Protein AF-A0A0U5GHV7-F1 (afdb_monomer)

Foldseek 3Di:
DDDDDDDDPDPPPPPPPPPPPPVVVVVVCCVVPNDPVVDDPVVVVVVVVVVVVDDPPDDDPPPPPDDDDDPPVRVVVVVVVVVVVVVVVVVVVVVVVLVVQQVVLLACCLPPVVVSVVSHDPVSVVVDPRNPDYDDDDDDDDDPPVVVVVVVVVVVVVVVVVVVVVVVVVVVVVVVVVVVVVVVVVVVVVVVVCVVVPWDWAADPVDRVDIDTDDDDPPDDDDPPPHGHD

Organism: Aspergillus calidoustus (NCBI:txid454130)

Secondary structure (DSSP, 8-state):
--------SS-----------HHHHHHHHHHHH--TTT--HHHHHHHHHHHHTS-TT--------------HHHHHHHHHHHHHHHHHHHHHHHHHHHHHHHHHHHHHTTT-HHHHHHHS-HHHHHHS-TT--------PPPPPHHHHHHHHHHHHHHHHHHHHHHHHHHHHHHHHHHHHHHHHHHHHHHHHHHHHTT--EEE-SS-SSSEEE--S-TTS-SSSTTSS--

Structure (mmCIF, N/CA/C/O backbone):
data_AF-A0A0U5GHV7-F1
#
_entry.id   AF-A0A0U5GHV7-F1
#
loop_
_atom_site.group_PDB
_atom_site.id
_atom_site.type_symbol
_atom_site.label_atom_id
_atom_site.label_alt_id
_atom_site.label_comp_id
_atom_site.label_asym_id
_atom_site.label_entity_id
_atom_site.label_seq_id
_atom_site.pdbx_PDB_ins_code
_atom_site.Cartn_x
_atom_site.Cartn_y
_atom_site.Cartn_z
_atom_site.occupancy
_atom_site.B_iso_or_equiv
_atom_site.auth_seq_id
_atom_site.auth_comp_id
_atom_site.auth_asym_id
_atom_site.auth_atom_id
_atom_site.pdbx_PDB_model_num
ATOM 1 N N . MET A 1 1 ? 69.649 17.378 15.652 1.00 39.38 1 MET A N 1
ATOM 2 C CA . MET A 1 1 ? 68.995 17.127 16.951 1.00 39.38 1 MET A CA 1
ATOM 3 C C . MET A 1 1 ? 67.603 16.627 16.631 1.00 39.38 1 MET A C 1
ATOM 5 O O . MET A 1 1 ? 66.914 17.295 15.876 1.00 39.38 1 MET A O 1
ATOM 9 N N . ALA A 1 2 ? 67.287 15.397 17.030 1.00 43.41 2 ALA A N 1
ATOM 10 C CA . ALA A 1 2 ? 66.006 14.764 16.745 1.00 43.41 2 ALA A CA 1
ATOM 11 C C . ALA A 1 2 ? 65.004 15.175 17.830 1.00 43.41 2 ALA A C 1
ATOM 13 O O . ALA A 1 2 ? 65.238 14.879 19.000 1.00 43.41 2 ALA A O 1
ATOM 14 N N . ASP A 1 3 ? 63.926 15.854 17.444 1.00 48.47 3 ASP A N 1
ATOM 15 C CA . ASP A 1 3 ? 62.816 16.154 18.345 1.00 48.47 3 ASP A CA 1
ATOM 16 C C . ASP A 1 3 ? 61.985 14.884 18.547 1.00 48.47 3 ASP A C 1
ATOM 18 O O . ASP A 1 3 ? 61.399 14.329 17.614 1.00 48.47 3 ASP A O 1
ATOM 22 N N . SER A 1 4 ? 61.976 14.384 19.779 1.00 56.28 4 SER A N 1
ATOM 23 C CA . SER A 1 4 ? 61.190 13.228 20.188 1.00 56.28 4 SER A CA 1
ATOM 24 C C . SER A 1 4 ? 59.707 13.599 20.283 1.00 56.28 4 SER A C 1
ATOM 26 O O . SER A 1 4 ? 59.259 14.267 21.214 1.00 56.28 4 SER A O 1
ATOM 28 N N . PHE A 1 5 ? 58.914 13.126 19.321 1.00 59.09 5 PHE A N 1
ATOM 29 C CA . PHE A 1 5 ? 57.453 13.156 19.394 1.00 59.09 5 PHE A CA 1
ATOM 30 C C . PHE A 1 5 ? 56.966 12.108 20.409 1.00 59.09 5 PHE A C 1
ATOM 32 O O . PHE A 1 5 ? 56.821 10.929 20.092 1.00 59.09 5 PHE A O 1
ATOM 39 N N . ASN A 1 6 ? 56.714 12.533 21.647 1.00 61.31 6 ASN A N 1
ATOM 40 C CA . ASN A 1 6 ? 56.052 11.706 22.656 1.00 61.31 6 ASN A CA 1
ATOM 41 C C . ASN A 1 6 ? 54.528 11.832 22.502 1.00 61.31 6 ASN A C 1
ATOM 43 O O . ASN A 1 6 ? 53.921 12.781 22.995 1.00 61.31 6 ASN A O 1
ATOM 47 N N . LEU A 1 7 ? 53.903 10.871 21.821 1.00 62.75 7 LEU A N 1
ATOM 48 C CA . LEU A 1 7 ? 52.450 10.675 21.851 1.00 62.75 7 LEU A CA 1
ATOM 49 C C . LEU A 1 7 ? 52.090 9.843 23.098 1.00 62.75 7 LEU A C 1
ATOM 51 O O . LEU A 1 7 ? 52.564 8.711 23.215 1.00 62.75 7 LEU A O 1
ATOM 55 N N . PRO A 1 8 ? 51.280 10.350 24.048 1.00 72.56 8 PRO A N 1
ATOM 56 C CA . PRO A 1 8 ? 50.865 9.558 25.200 1.00 72.56 8 PRO A CA 1
ATOM 57 C C . PRO A 1 8 ? 49.954 8.397 24.765 1.00 72.56 8 PRO A C 1
ATOM 59 O O . PRO A 1 8 ? 48.943 8.601 24.102 1.00 72.56 8 PRO A O 1
ATOM 62 N N . LEU A 1 9 ? 50.282 7.173 25.199 1.00 71.06 9 LEU A N 1
ATOM 63 C CA . LEU A 1 9 ? 49.492 5.945 24.979 1.00 71.06 9 LEU A CA 1
ATOM 64 C C . LEU A 1 9 ? 48.175 5.899 25.780 1.00 71.06 9 LEU A C 1
ATOM 66 O O . LEU A 1 9 ? 47.454 4.904 25.730 1.00 71.06 9 LEU A O 1
ATOM 70 N N . ARG A 1 10 ? 47.849 6.955 26.536 1.00 70.19 10 ARG A N 1
ATOM 71 C CA . ARG A 1 10 ? 46.534 7.124 27.160 1.00 70.19 10 ARG A CA 1
ATOM 72 C C . ARG A 1 10 ? 45.727 8.137 26.354 1.00 70.19 10 ARG A C 1
ATOM 74 O O . ARG A 1 10 ? 46.231 9.242 26.140 1.00 70.19 10 ARG A O 1
ATOM 81 N N . PRO A 1 11 ? 44.490 7.807 25.942 1.00 71.44 11 PRO A N 1
ATOM 82 C CA . PRO A 1 11 ? 43.616 8.789 25.325 1.00 71.44 11 PRO A CA 1
ATOM 83 C C . PRO A 1 11 ? 43.437 9.958 26.293 1.00 71.44 11 PRO A C 1
ATOM 85 O O . PRO A 1 11 ? 43.169 9.763 27.481 1.00 71.44 11 PRO A O 1
ATOM 88 N N . VAL A 1 12 ? 43.618 11.177 25.788 1.00 67.25 12 VAL A N 1
ATOM 89 C CA . VAL A 1 12 ? 43.293 12.385 26.543 1.00 67.25 12 VAL A CA 1
ATOM 90 C C . VAL A 1 12 ? 41.802 12.318 26.840 1.00 67.25 12 VAL A C 1
ATOM 92 O O . VAL A 1 12 ? 40.985 12.324 25.918 1.00 67.25 12 VAL A O 1
ATOM 95 N N . ILE A 1 13 ? 41.455 12.227 28.123 1.00 65.75 13 ILE A N 1
ATOM 96 C CA . ILE A 1 13 ? 40.076 12.353 28.583 1.00 65.75 13 ILE A CA 1
ATOM 97 C C . ILE A 1 13 ? 39.703 13.814 28.348 1.00 65.75 13 ILE A C 1
ATOM 99 O O . ILE A 1 13 ? 39.938 14.686 29.180 1.00 65.75 13 ILE A O 1
ATOM 103 N N . GLN A 1 14 ? 39.206 14.106 27.150 1.00 66.12 14 GLN A N 1
ATOM 104 C CA . GLN A 1 14 ? 38.522 15.358 26.896 1.00 66.12 14 GLN A CA 1
ATOM 105 C C . GLN A 1 14 ? 37.221 15.272 27.683 1.00 66.12 14 GLN A C 1
ATOM 107 O O . GLN A 1 14 ? 36.283 14.602 27.248 1.00 66.12 14 GLN A O 1
ATOM 112 N N . ASN A 1 15 ? 37.179 15.918 28.849 1.00 61.16 15 ASN A N 1
ATOM 113 C CA . ASN A 1 15 ? 35.917 16.254 29.489 1.00 61.16 15 ASN A CA 1
ATOM 114 C C . ASN A 1 15 ? 35.150 17.089 28.469 1.00 61.16 15 ASN A C 1
ATOM 116 O O . ASN A 1 15 ? 35.450 18.261 28.239 1.00 61.16 15 ASN A O 1
ATOM 120 N N . ARG A 1 16 ? 34.232 16.441 27.753 1.00 60.19 16 ARG A N 1
ATOM 121 C CA . ARG A 1 16 ? 33.289 17.141 26.903 1.00 60.19 16 ARG A CA 1
ATOM 122 C C . ARG A 1 16 ? 32.362 17.857 27.871 1.00 60.19 16 ARG A C 1
ATOM 124 O O . ARG A 1 16 ? 31.398 17.254 28.321 1.00 60.19 16 ARG A O 1
ATOM 131 N N . ASP A 1 17 ? 32.647 19.126 28.156 1.00 60.56 17 ASP A N 1
ATOM 132 C CA . ASP A 1 17 ? 31.647 20.090 28.623 1.00 60.56 17 ASP A CA 1
ATOM 133 C C . ASP A 1 17 ? 30.623 20.276 27.491 1.00 60.56 17 ASP A C 1
ATOM 135 O O . ASP A 1 17 ? 30.552 21.294 26.804 1.00 60.56 17 ASP A O 1
ATOM 139 N N . ARG A 1 18 ? 29.864 19.220 27.201 1.00 62.97 18 ARG A N 1
ATOM 140 C CA . ARG A 1 18 ? 28.568 19.364 26.570 1.00 62.97 18 ARG A CA 1
ATOM 141 C C . ARG A 1 18 ? 27.627 19.564 27.743 1.00 62.97 18 ARG A C 1
ATOM 143 O O . ARG A 1 18 ? 27.438 18.601 28.478 1.00 62.97 18 ARG A O 1
ATOM 150 N N . PRO A 1 19 ? 27.065 20.766 27.953 1.00 66.38 19 PRO A N 1
ATOM 151 C CA . PRO A 1 19 ? 25.913 20.861 28.826 1.00 66.38 19 PRO A CA 1
ATOM 152 C C . PRO A 1 19 ? 24.877 19.927 28.209 1.00 66.38 19 PRO A C 1
ATOM 154 O O . PRO A 1 19 ? 24.459 20.143 27.065 1.00 66.38 19 PRO A O 1
ATOM 157 N N . ASP A 1 20 ? 24.573 18.827 28.894 1.00 66.19 20 ASP A N 1
ATOM 158 C CA . ASP A 1 20 ? 23.512 17.931 28.468 1.00 66.19 20 ASP A CA 1
ATOM 159 C C . ASP A 1 20 ? 22.274 18.805 28.259 1.00 66.19 20 ASP A C 1
ATOM 161 O O . ASP A 1 20 ? 21.856 19.578 29.126 1.00 66.19 20 ASP A O 1
ATOM 165 N N . SER A 1 21 ? 21.812 18.855 27.008 1.00 83.31 21 SER A N 1
ATOM 166 C CA . SER A 1 21 ? 20.727 19.753 26.654 1.00 83.31 21 SER A CA 1
ATOM 167 C C . SER A 1 21 ? 19.497 19.228 27.367 1.00 83.31 21 SER A C 1
ATOM 169 O O . SER A 1 21 ? 19.083 18.105 27.088 1.00 83.31 21 SER A O 1
ATOM 171 N N . LEU A 1 22 ? 18.900 20.049 28.234 1.00 84.06 22 LEU A N 1
ATOM 172 C CA . LEU A 1 22 ? 17.655 19.740 28.942 1.00 84.06 22 LEU A CA 1
ATOM 173 C C . LEU A 1 22 ? 16.613 19.099 28.006 1.00 84.06 22 LEU A C 1
ATOM 175 O O . LEU A 1 22 ? 15.917 18.172 28.389 1.00 84.06 22 LEU A O 1
ATOM 179 N N . SER A 1 23 ? 16.547 19.541 26.748 1.00 85.69 23 SER A N 1
ATOM 180 C CA . SER A 1 23 ? 15.671 18.986 25.712 1.00 85.69 23 SER A CA 1
ATOM 181 C C . SER A 1 23 ? 15.914 17.498 25.428 1.00 85.69 23 SER A C 1
ATOM 183 O O . SER A 1 23 ? 14.963 16.753 25.209 1.00 85.69 23 SER A O 1
ATOM 185 N N . ARG A 1 24 ? 17.178 17.057 25.421 1.00 85.62 24 ARG A N 1
ATOM 186 C CA . ARG A 1 24 ? 17.561 15.652 25.237 1.00 85.62 24 ARG A CA 1
ATOM 187 C C . ARG A 1 24 ? 17.173 14.826 26.458 1.00 85.62 24 ARG A C 1
ATOM 189 O O . ARG A 1 24 ? 16.626 13.743 26.288 1.00 85.62 24 ARG A O 1
ATOM 196 N N . ASP A 1 25 ? 17.408 15.355 27.653 1.00 86.69 25 ASP A N 1
ATOM 197 C CA . ASP A 1 25 ? 17.115 14.646 28.899 1.00 86.69 25 ASP A CA 1
ATOM 198 C C . ASP A 1 25 ? 15.601 14.543 29.123 1.00 86.69 25 ASP A C 1
ATOM 200 O O . ASP A 1 25 ? 15.098 13.476 29.455 1.00 86.69 25 ASP A O 1
ATOM 204 N N . ILE A 1 26 ? 14.843 15.602 28.820 1.00 86.44 26 ILE A N 1
ATOM 205 C CA . ILE A 1 26 ? 13.373 15.587 28.798 1.00 86.44 26 ILE A CA 1
ATOM 206 C C . ILE A 1 26 ? 12.858 14.553 27.792 1.00 86.44 26 ILE A C 1
ATOM 208 O O . ILE A 1 26 ? 11.942 13.798 28.112 1.00 86.44 26 ILE A O 1
ATOM 212 N N . ALA A 1 27 ? 13.436 14.486 26.588 1.00 86.00 27 ALA A N 1
ATOM 213 C CA . ALA A 1 27 ? 13.049 13.488 25.591 1.00 86.00 27 ALA A CA 1
ATOM 214 C C . ALA A 1 27 ? 13.366 12.057 26.054 1.00 86.00 27 ALA A C 1
ATOM 216 O O . ALA A 1 27 ? 12.553 11.158 25.855 1.00 86.00 27 ALA A O 1
ATOM 217 N N . GLN A 1 28 ? 14.513 11.850 26.704 1.00 87.06 28 GLN A N 1
ATOM 218 C CA . GLN A 1 28 ? 14.907 10.554 27.247 1.00 87.06 28 GLN A CA 1
ATOM 219 C C . GLN A 1 28 ? 13.998 10.119 28.401 1.00 87.06 28 GLN A C 1
ATOM 221 O O . GLN A 1 28 ? 13.547 8.976 28.417 1.00 87.06 28 GLN A O 1
ATOM 226 N N . ILE A 1 29 ? 13.688 11.027 29.330 1.00 87.94 29 ILE A N 1
ATOM 227 C CA . ILE A 1 29 ? 12.768 10.758 30.440 1.00 87.94 29 ILE A CA 1
ATOM 228 C C . ILE A 1 29 ? 11.378 10.429 29.894 1.00 87.94 29 ILE A C 1
ATOM 230 O O . ILE A 1 29 ? 10.805 9.423 30.297 1.00 87.94 29 ILE A O 1
ATOM 234 N N . ASN A 1 30 ? 10.876 11.198 28.922 1.00 86.69 30 ASN A N 1
ATOM 235 C CA . ASN A 1 30 ? 9.586 10.914 28.293 1.00 86.69 30 ASN A CA 1
ATOM 236 C C . ASN A 1 30 ? 9.556 9.546 27.593 1.00 86.69 30 ASN A C 1
ATOM 238 O O . ASN A 1 30 ? 8.544 8.855 27.644 1.00 86.69 30 ASN A O 1
ATOM 242 N N . ALA A 1 31 ? 10.654 9.141 26.951 1.00 84.31 31 ALA A N 1
ATOM 243 C CA . ALA A 1 31 ? 10.741 7.847 26.276 1.00 84.31 31 ALA A CA 1
ATOM 244 C C . ALA A 1 31 ? 10.809 6.665 27.258 1.00 84.31 31 ALA A C 1
ATOM 246 O O . ALA A 1 31 ? 10.239 5.614 26.988 1.00 84.31 31 ALA A O 1
ATOM 247 N N . GLN A 1 32 ? 11.508 6.826 28.384 1.00 83.94 32 GLN A N 1
ATOM 248 C CA . GLN A 1 32 ? 11.685 5.766 29.382 1.00 83.94 32 GLN A CA 1
ATOM 249 C C . GLN A 1 32 ? 10.505 5.656 30.360 1.00 83.94 32 GLN A C 1
ATOM 251 O O . GLN A 1 32 ? 10.165 4.559 30.794 1.00 83.94 32 GLN A O 1
ATOM 256 N N . TRP A 1 33 ? 9.894 6.784 30.726 1.00 79.88 33 TRP A N 1
ATOM 257 C CA . TRP A 1 33 ? 8.935 6.869 31.831 1.00 79.88 33 TRP A CA 1
ATOM 258 C C . TRP A 1 33 ? 7.559 7.396 31.421 1.00 79.88 33 TRP A C 1
ATOM 260 O O . TRP A 1 33 ? 6.664 7.451 32.260 1.00 79.88 33 TRP A O 1
ATOM 270 N N . GLY A 1 34 ? 7.364 7.781 30.158 1.00 83.00 34 GLY A N 1
ATOM 271 C CA . GLY A 1 34 ? 6.112 8.378 29.704 1.00 83.00 34 GLY A CA 1
ATOM 272 C C . GLY A 1 34 ? 5.933 9.814 30.207 1.00 83.00 34 GLY A C 1
ATOM 273 O O . GLY A 1 34 ? 6.864 10.615 30.201 1.00 83.00 34 GLY A O 1
ATOM 274 N N . SER A 1 35 ? 4.717 10.187 30.609 1.00 83.94 35 SER A N 1
ATOM 275 C CA . SER A 1 35 ? 4.401 11.573 30.978 1.00 83.94 35 SER A CA 1
ATOM 276 C C . SER A 1 35 ? 4.963 11.969 32.349 1.00 83.94 35 SER A C 1
ATOM 278 O O . SER A 1 35 ? 4.737 11.289 33.347 1.00 83.94 35 SER A O 1
ATOM 280 N N . PHE A 1 36 ? 5.570 13.160 32.449 1.00 82.75 36 PHE A N 1
ATOM 281 C CA . PHE A 1 36 ? 6.062 13.731 33.717 1.00 82.75 36 PHE A CA 1
ATOM 282 C C . PHE A 1 36 ? 5.011 13.840 34.829 1.00 82.75 36 PHE A C 1
ATOM 284 O O . PHE A 1 36 ? 5.367 13.978 35.995 1.00 82.75 36 PHE A O 1
ATOM 291 N N . ARG A 1 37 ? 3.719 13.806 34.491 1.00 84.19 37 ARG A N 1
ATOM 292 C CA . ARG A 1 37 ? 2.632 13.897 35.475 1.00 84.19 37 ARG A CA 1
ATOM 293 C C . ARG A 1 37 ? 2.530 12.668 36.373 1.00 84.19 3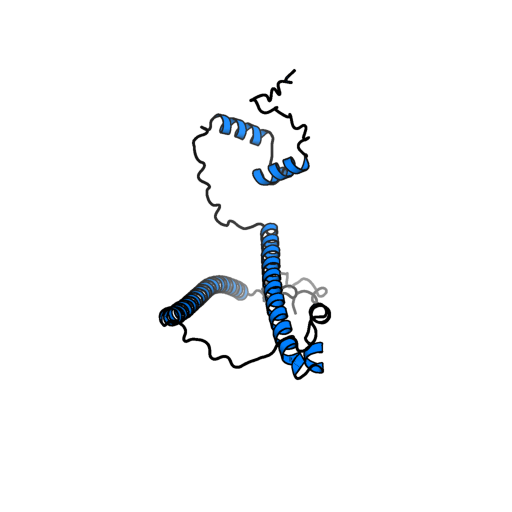7 ARG A C 1
ATOM 295 O O . ARG A 1 37 ? 2.023 12.783 37.482 1.00 84.19 37 ARG A O 1
ATOM 302 N N . GLU A 1 38 ? 2.996 11.524 35.893 1.00 80.31 38 GLU A N 1
ATOM 303 C CA . GLU A 1 38 ? 2.929 10.246 36.608 1.00 80.31 38 GLU A CA 1
ATOM 304 C C . GLU A 1 38 ? 4.203 9.983 37.429 1.00 80.31 38 GLU A C 1
ATOM 306 O O . GLU A 1 38 ? 4.228 9.103 38.287 1.00 80.31 38 GLU A O 1
ATOM 311 N N . LEU A 1 39 ? 5.251 10.788 37.219 1.00 83.06 39 LEU A N 1
ATOM 312 C CA . LEU A 1 39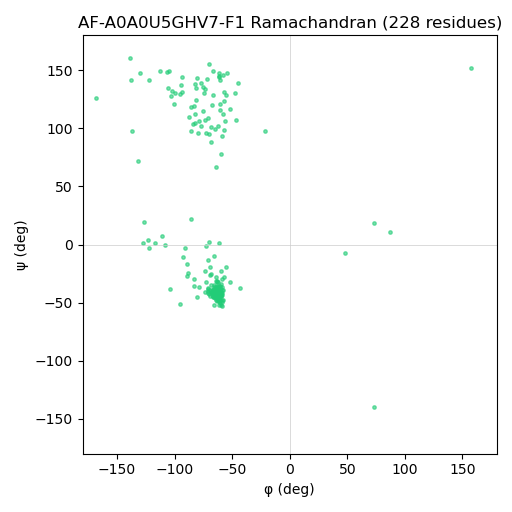 ? 6.520 10.700 37.933 1.00 83.06 39 LEU A CA 1
ATOM 313 C C . LEU A 1 39 ? 6.443 11.411 39.289 1.00 83.06 39 LEU A C 1
ATOM 315 O O . LEU A 1 39 ? 6.389 12.638 39.364 1.00 83.06 39 LEU A O 1
ATOM 319 N N . SER A 1 40 ? 6.506 10.637 40.375 1.00 87.06 40 SER A N 1
ATOM 320 C CA . SER A 1 40 ? 6.624 11.161 41.741 1.00 87.06 40 SER A CA 1
ATOM 321 C C . SER A 1 40 ? 7.982 10.822 42.363 1.00 87.06 40 SER A C 1
ATOM 323 O O . SER A 1 40 ? 8.573 9.776 42.083 1.00 87.06 40 SER A O 1
ATOM 325 N N . GLU A 1 41 ? 8.477 11.681 43.257 1.00 87.00 41 GLU A N 1
ATOM 326 C CA . GLU A 1 41 ? 9.739 11.433 43.970 1.00 87.00 41 GLU A CA 1
ATOM 327 C C . GLU A 1 41 ? 9.690 10.131 44.786 1.00 87.00 41 GLU A C 1
ATOM 329 O O . GLU A 1 41 ? 10.670 9.388 44.828 1.00 87.00 41 GLU A O 1
ATOM 334 N N . ALA A 1 42 ? 8.535 9.816 45.378 1.00 85.75 42 ALA A N 1
ATOM 335 C CA . ALA A 1 42 ? 8.330 8.579 46.125 1.00 85.75 42 ALA A CA 1
ATOM 336 C C . ALA A 1 42 ? 8.501 7.338 45.231 1.00 85.75 42 ALA A C 1
ATOM 338 O O . ALA A 1 42 ? 9.292 6.459 45.565 1.00 85.75 42 ALA A O 1
ATOM 339 N N . SER A 1 43 ? 7.857 7.316 44.055 1.00 84.44 43 SER A N 1
ATOM 340 C CA . SER A 1 43 ? 7.982 6.203 43.098 1.00 84.44 43 SER A CA 1
ATOM 341 C C . SER A 1 43 ? 9.403 6.014 42.558 1.00 84.44 43 SER A C 1
ATOM 343 O O . SER A 1 43 ? 9.819 4.894 42.269 1.00 84.44 43 SER A O 1
ATOM 345 N N . LEU A 1 44 ? 10.171 7.101 42.428 1.00 85.12 44 LEU A N 1
ATOM 346 C CA . LEU A 1 44 ? 11.558 7.033 41.965 1.00 85.12 44 LEU A CA 1
ATOM 347 C C . LEU A 1 44 ? 12.484 6.469 43.043 1.00 85.12 44 LEU A C 1
ATOM 349 O O . LEU A 1 44 ? 13.355 5.662 42.736 1.00 85.12 44 LEU A O 1
ATOM 353 N N . ARG A 1 45 ? 12.288 6.862 44.306 1.00 87.81 45 ARG A N 1
ATOM 354 C CA . ARG A 1 45 ? 13.072 6.333 45.431 1.00 87.81 45 ARG A CA 1
ATOM 355 C C . ARG A 1 45 ? 12.854 4.835 45.616 1.00 87.81 45 ARG A C 1
ATOM 357 O O . ARG A 1 45 ? 13.830 4.110 45.770 1.00 87.81 45 ARG A O 1
ATOM 364 N N . GLU A 1 46 ? 11.606 4.384 45.521 1.00 86.00 46 GLU A N 1
ATOM 365 C CA . GLU A 1 46 ? 11.258 2.963 45.601 1.00 86.00 46 GLU A CA 1
ATOM 366 C C . GLU A 1 46 ? 11.935 2.148 44.488 1.00 86.00 46 GLU A C 1
ATOM 368 O O . GLU A 1 46 ? 12.543 1.116 44.761 1.00 86.00 46 GLU A O 1
ATOM 373 N N . LYS A 1 47 ? 11.936 2.650 43.245 1.00 81.12 47 LYS A N 1
ATOM 374 C CA . LYS A 1 47 ? 12.654 1.999 42.137 1.00 81.12 47 LYS A CA 1
ATOM 375 C C . LYS A 1 47 ? 14.170 1.998 42.313 1.00 81.12 47 LYS A C 1
ATOM 377 O O . LYS A 1 47 ? 14.796 0.991 42.029 1.00 81.12 47 LYS A O 1
ATOM 382 N N . ILE A 1 48 ? 14.769 3.074 42.825 1.00 87.06 48 ILE A N 1
ATOM 383 C CA . ILE A 1 48 ? 16.215 3.109 43.111 1.00 87.06 48 ILE A CA 1
ATOM 384 C C . ILE A 1 48 ? 16.586 2.076 44.186 1.00 87.06 48 ILE A C 1
ATOM 386 O O . ILE A 1 48 ? 17.669 1.494 44.137 1.00 87.06 48 ILE A O 1
ATOM 390 N N . GLU A 1 49 ? 15.722 1.858 45.176 1.00 86.75 49 GLU A N 1
ATOM 391 C CA . GLU A 1 49 ? 15.917 0.818 46.190 1.00 86.75 49 GLU A CA 1
ATOM 392 C C . GLU A 1 49 ? 15.719 -0.591 45.618 1.00 86.75 49 GLU A C 1
ATOM 394 O O . GLU A 1 49 ? 16.504 -1.485 45.938 1.00 86.75 49 GLU A O 1
ATOM 399 N N . ALA A 1 50 ? 14.743 -0.779 44.727 1.00 82.69 50 ALA A N 1
ATOM 400 C CA . ALA A 1 50 ? 14.537 -2.033 44.007 1.00 82.69 50 ALA A CA 1
ATOM 401 C C . ALA A 1 50 ? 15.721 -2.370 43.080 1.00 82.69 50 ALA A C 1
ATOM 403 O O . ALA A 1 50 ? 16.233 -3.485 43.137 1.00 82.69 50 ALA A O 1
ATOM 404 N N . ASP A 1 51 ? 16.221 -1.399 42.312 1.00 77.75 51 ASP A N 1
ATOM 405 C CA . ASP A 1 51 ? 17.365 -1.560 41.405 1.00 77.75 51 ASP A CA 1
ATOM 406 C C . ASP A 1 51 ? 18.667 -1.837 42.163 1.00 77.75 51 ASP A C 1
ATOM 408 O O . ASP A 1 51 ? 19.492 -2.624 41.714 1.00 77.75 51 ASP A O 1
ATOM 412 N N . LYS A 1 52 ? 18.857 -1.244 43.350 1.00 80.69 52 LYS A N 1
ATOM 413 C CA . LYS A 1 52 ? 20.004 -1.570 44.221 1.00 80.69 52 LYS A CA 1
ATOM 414 C C . LYS A 1 52 ? 19.989 -3.015 44.711 1.00 80.69 52 LYS A C 1
ATOM 416 O O . LYS A 1 52 ? 21.052 -3.550 45.016 1.00 80.69 52 LYS A O 1
ATOM 421 N N . ASN A 1 53 ? 18.803 -3.606 44.824 1.00 73.50 53 ASN A N 1
ATOM 422 C CA . ASN A 1 53 ? 18.619 -4.993 45.234 1.00 73.50 53 ASN A CA 1
ATOM 423 C C . ASN A 1 53 ? 18.587 -5.966 44.043 1.00 73.50 53 ASN A C 1
ATOM 425 O O . ASN A 1 53 ? 18.500 -7.171 44.273 1.00 73.50 53 ASN A O 1
ATOM 429 N N . LYS A 1 54 ? 18.659 -5.471 42.800 1.00 70.00 54 LYS A N 1
ATOM 430 C CA . LYS A 1 54 ? 18.621 -6.279 41.581 1.00 70.00 54 LYS A CA 1
ATOM 431 C C . LYS A 1 54 ? 20.038 -6.632 41.118 1.00 70.00 54 LYS A C 1
ATOM 433 O O . LYS A 1 54 ? 20.911 -5.767 41.051 1.00 70.00 54 LYS A O 1
ATOM 438 N N . ASP A 1 55 ? 20.281 -7.909 40.828 1.00 65.69 55 ASP A N 1
ATOM 439 C CA . ASP A 1 55 ? 21.585 -8.395 40.360 1.00 65.69 55 ASP A CA 1
ATOM 440 C C . ASP A 1 55 ? 21.796 -7.967 38.888 1.00 65.69 55 ASP A C 1
ATOM 442 O O . ASP A 1 55 ? 20.901 -8.198 38.071 1.00 65.69 55 ASP A O 1
ATOM 446 N N . PRO A 1 56 ? 22.939 -7.364 38.492 1.00 60.12 56 PRO A N 1
ATOM 447 C CA . PRO A 1 56 ? 23.174 -6.878 37.122 1.00 60.12 56 PRO A CA 1
ATOM 448 C C . PRO A 1 56 ? 23.148 -7.933 36.001 1.00 60.12 56 PRO A C 1
ATOM 450 O O . PRO A 1 56 ? 23.413 -7.589 34.849 1.00 60.12 56 PRO A O 1
ATOM 453 N N . TRP A 1 57 ? 22.894 -9.202 36.330 1.00 54.88 57 TRP A N 1
ATOM 454 C CA . TRP A 1 57 ? 22.925 -10.352 35.422 1.00 54.88 57 TRP A CA 1
ATOM 455 C C . TRP A 1 57 ? 21.568 -11.053 35.262 1.00 54.88 57 TRP A C 1
ATOM 457 O O . TRP A 1 57 ? 21.494 -12.044 34.539 1.00 54.88 57 TRP A O 1
ATOM 467 N N . GLU A 1 58 ? 20.504 -10.572 35.910 1.00 52.22 58 GLU A N 1
ATOM 468 C CA . GLU A 1 58 ? 19.145 -11.044 35.627 1.00 52.22 58 GLU A CA 1
ATOM 469 C C . GLU A 1 58 ? 18.592 -10.307 34.401 1.00 52.22 58 GLU A C 1
ATOM 471 O O . GLU A 1 58 ? 18.241 -9.128 34.470 1.00 52.22 58 GLU A O 1
ATOM 476 N N . GLU A 1 59 ? 18.549 -11.005 33.263 1.00 43.22 59 GLU A N 1
ATOM 477 C CA . GLU A 1 59 ? 17.876 -10.544 32.048 1.00 43.22 59 GLU A CA 1
ATOM 478 C C . GLU A 1 59 ? 16.382 -10.334 32.344 1.00 43.22 59 GLU A C 1
ATOM 480 O O . GLU A 1 59 ? 15.675 -11.248 32.770 1.00 43.22 59 GLU A O 1
ATOM 485 N N . GLU A 1 60 ? 15.901 -9.105 32.151 1.00 50.41 60 GLU A N 1
ATOM 486 C CA . GLU A 1 60 ? 14.469 -8.836 32.103 1.00 50.41 60 GLU A CA 1
ATOM 487 C C . GLU A 1 60 ? 13.926 -9.428 30.804 1.00 50.41 60 GLU A C 1
ATOM 489 O O . GLU A 1 60 ? 14.192 -8.908 29.721 1.00 50.41 60 GLU A O 1
ATOM 494 N N . ASP A 1 61 ? 13.159 -10.511 30.920 1.00 40.47 61 ASP A N 1
ATOM 495 C CA . ASP A 1 61 ? 12.291 -10.971 29.846 1.00 40.47 61 ASP A CA 1
ATOM 496 C C . ASP A 1 61 ? 11.357 -9.811 29.466 1.00 40.47 61 ASP A C 1
ATOM 498 O O . ASP A 1 61 ? 10.440 -9.448 30.212 1.00 40.47 61 ASP A O 1
ATOM 502 N N . GLU A 1 62 ? 11.621 -9.193 28.311 1.00 38.12 62 GLU A N 1
ATOM 503 C CA . GLU A 1 62 ? 10.735 -8.228 27.669 1.00 38.12 62 GLU A CA 1
ATOM 504 C C . GLU A 1 62 ? 9.400 -8.923 27.395 1.00 38.12 62 GLU A C 1
ATOM 506 O O . GLU A 1 62 ? 9.198 -9.589 26.380 1.00 38.12 62 GLU A O 1
ATOM 511 N N . VAL A 1 63 ? 8.468 -8.773 28.333 1.00 38.06 63 VAL A N 1
ATOM 512 C CA . VAL A 1 63 ? 7.070 -9.118 28.118 1.00 38.06 63 VAL A CA 1
ATOM 513 C C . VAL A 1 63 ? 6.570 -8.207 27.002 1.00 38.06 63 VAL A C 1
ATOM 515 O O . VAL A 1 63 ? 6.302 -7.021 27.220 1.00 38.06 63 VAL A O 1
ATOM 518 N N . GLU A 1 64 ? 6.477 -8.769 25.795 1.00 37.28 64 GLU A N 1
ATOM 519 C CA . GLU A 1 64 ? 5.727 -8.208 24.679 1.00 37.28 64 GLU A CA 1
ATOM 520 C C . GLU A 1 64 ? 4.354 -7.797 25.213 1.00 37.28 64 GLU A C 1
ATOM 522 O O . GLU A 1 64 ? 3.511 -8.630 25.548 1.00 37.28 64 GLU A O 1
ATOM 527 N N . LYS A 1 65 ? 4.145 -6.486 25.351 1.00 40.03 65 LYS A N 1
ATOM 528 C CA . LYS A 1 65 ? 2.838 -5.936 25.685 1.00 40.03 65 LYS A CA 1
ATOM 529 C C . LYS A 1 65 ? 1.913 -6.257 24.521 1.00 40.03 65 LYS A C 1
ATOM 531 O O . LYS A 1 65 ? 1.941 -5.588 23.488 1.00 40.03 65 LYS A O 1
ATOM 536 N N . GLU A 1 66 ? 1.117 -7.306 24.706 1.00 39.12 66 GLU A N 1
ATOM 537 C CA . GLU A 1 66 ? -0.069 -7.581 23.911 1.00 39.12 66 GLU A CA 1
ATOM 538 C C . GLU A 1 66 ? -0.868 -6.286 23.749 1.00 39.12 66 GLU A C 1
ATOM 540 O O . GLU A 1 66 ? -0.960 -5.477 24.675 1.00 39.12 66 GLU A O 1
ATOM 545 N N . ALA A 1 67 ? -1.390 -6.083 22.539 1.00 43.50 67 ALA A N 1
ATOM 546 C CA . ALA A 1 67 ? -2.087 -4.888 22.085 1.00 43.50 67 ALA A CA 1
ATOM 547 C C . ALA A 1 67 ? -3.337 -4.582 22.932 1.00 43.50 67 ALA A C 1
ATOM 549 O O . ALA A 1 67 ? -4.465 -4.858 22.529 1.00 43.50 67 ALA A O 1
ATOM 550 N N . ALA A 1 68 ? -3.129 -4.009 24.111 1.00 45.03 68 ALA A N 1
ATOM 551 C CA . ALA A 1 68 ? -4.152 -3.346 24.893 1.00 45.03 68 ALA A CA 1
ATOM 552 C C . ALA A 1 68 ? -4.504 -2.018 24.212 1.00 45.03 68 ALA A C 1
ATOM 554 O O . ALA A 1 68 ? -3.622 -1.369 23.650 1.00 45.03 68 ALA A O 1
ATOM 555 N N . ASP A 1 69 ? -5.796 -1.673 24.239 1.00 51.38 69 ASP A N 1
ATOM 556 C CA . ASP A 1 69 ? -6.423 -0.472 23.675 1.00 51.38 69 ASP A CA 1
ATOM 557 C C . ASP A 1 69 ? -5.451 0.697 23.463 1.00 51.38 69 ASP A C 1
ATOM 559 O O . ASP A 1 69 ? -5.151 1.458 24.383 1.00 51.38 69 ASP A O 1
ATOM 563 N N . LEU A 1 70 ? -4.965 0.828 22.224 1.00 52.81 70 LEU A N 1
ATOM 564 C CA . LEU A 1 70 ? -4.172 1.977 21.799 1.00 52.81 70 LEU A CA 1
ATOM 565 C C . LEU A 1 70 ? -4.977 3.241 22.086 1.00 52.81 70 LEU A C 1
ATOM 567 O O . LEU A 1 70 ? -6.133 3.348 21.652 1.00 52.81 70 LEU A O 1
ATOM 571 N N . ASP A 1 71 ? -4.361 4.200 22.778 1.00 67.25 71 ASP A N 1
ATOM 572 C CA . ASP A 1 71 ? -5.000 5.482 23.044 1.00 67.25 71 ASP A CA 1
ATOM 573 C C . ASP A 1 71 ? -5.457 6.109 21.714 1.00 67.25 71 ASP A C 1
ATOM 575 O O . ASP A 1 71 ? -4.864 5.926 20.644 1.00 67.25 71 ASP A O 1
ATOM 579 N N . THR A 1 72 ? -6.560 6.851 21.757 1.00 72.31 72 THR A N 1
ATOM 580 C CA . THR A 1 72 ? -7.134 7.521 20.582 1.00 72.31 72 THR A CA 1
ATOM 581 C C . THR A 1 72 ? -6.096 8.371 19.841 1.00 72.31 72 THR A C 1
ATOM 583 O O . THR A 1 72 ? -6.139 8.457 18.611 1.00 72.31 72 THR A O 1
ATOM 586 N N . SER A 1 73 ? -5.133 8.941 20.574 1.00 76.25 73 SER A N 1
ATOM 587 C CA . SER A 1 73 ? -3.978 9.664 20.043 1.00 76.25 73 SER A CA 1
ATOM 588 C C . SER A 1 73 ? -3.024 8.755 19.251 1.00 76.25 73 SER A C 1
ATOM 590 O O . SER A 1 73 ? -2.766 9.016 18.074 1.00 76.25 73 SER A O 1
ATOM 592 N N . GLU A 1 74 ? -2.598 7.632 19.828 1.00 78.19 74 GLU A N 1
ATOM 593 C CA . GLU A 1 74 ? -1.716 6.639 19.206 1.00 78.19 74 GLU A CA 1
ATOM 594 C C . GLU A 1 74 ? -2.343 6.029 17.946 1.00 78.19 74 GLU A C 1
ATOM 596 O O . GLU A 1 74 ? -1.678 5.850 16.921 1.00 78.19 74 GLU A O 1
ATOM 601 N N . ARG A 1 75 ? -3.658 5.779 17.962 1.00 82.50 75 ARG A N 1
ATOM 602 C CA . ARG A 1 75 ? -4.392 5.316 16.777 1.00 82.50 75 ARG A CA 1
ATOM 603 C C . ARG A 1 75 ? -4.369 6.353 15.652 1.00 82.50 75 ARG A C 1
ATOM 605 O O . ARG A 1 75 ? -4.210 5.983 14.487 1.00 82.50 75 ARG A O 1
ATOM 612 N N . MET A 1 76 ? -4.509 7.643 15.966 1.00 84.25 76 MET A N 1
ATOM 613 C CA . MET A 1 76 ? -4.400 8.713 14.966 1.00 84.25 76 MET A CA 1
ATOM 614 C C . MET A 1 76 ? -2.985 8.808 14.390 1.00 84.25 76 MET A C 1
ATOM 616 O O . MET A 1 76 ? -2.829 8.923 13.173 1.00 84.25 76 MET A O 1
ATOM 620 N N . GLU A 1 77 ? -1.954 8.711 15.226 1.00 89.44 77 GLU A N 1
ATOM 621 C CA . GLU A 1 77 ? -0.557 8.716 14.780 1.00 89.44 77 GLU A CA 1
ATOM 622 C C . GLU A 1 77 ? -0.248 7.541 13.851 1.00 89.44 77 GLU A C 1
ATOM 624 O O . GLU A 1 77 ? 0.343 7.724 12.781 1.00 89.44 77 GLU A O 1
ATOM 629 N N . GLN A 1 78 ? -0.729 6.344 14.193 1.00 90.12 78 GLN A N 1
ATOM 630 C CA . GLN A 1 78 ? -0.621 5.178 13.323 1.00 90.12 78 GLN A CA 1
ATOM 631 C C . GLN A 1 78 ? -1.310 5.417 11.976 1.00 90.12 78 GLN A C 1
ATOM 633 O O . GLN A 1 78 ? -0.732 5.099 10.937 1.00 90.12 78 GLN A O 1
ATOM 638 N N . LEU A 1 79 ? -2.501 6.025 11.951 1.00 92.94 79 LEU A N 1
ATOM 639 C CA . LEU A 1 79 ? -3.182 6.361 10.697 1.00 92.94 79 LEU A CA 1
ATOM 640 C C . LEU A 1 79 ? -2.371 7.340 9.839 1.00 92.94 79 LEU A C 1
ATOM 642 O O . LEU A 1 79 ? -2.246 7.128 8.630 1.00 92.94 79 LEU A O 1
ATOM 646 N N . TYR A 1 80 ? -1.783 8.378 10.440 1.00 93.56 80 TYR A N 1
ATOM 647 C CA . TYR A 1 80 ? -0.916 9.310 9.715 1.00 93.56 80 TYR A CA 1
ATOM 648 C C . TYR A 1 80 ? 0.325 8.619 9.158 1.00 93.56 80 TYR A C 1
ATOM 650 O O . TYR A 1 80 ? 0.674 8.844 7.996 1.00 93.56 80 TYR A O 1
ATOM 658 N N . LYS A 1 81 ? 0.945 7.731 9.940 1.00 96.00 81 LYS A N 1
ATOM 659 C CA . LYS A 1 81 ? 2.097 6.942 9.502 1.00 96.00 81 LYS A CA 1
ATOM 660 C C . LYS A 1 81 ? 1.747 6.053 8.308 1.00 96.00 81 LYS A C 1
ATOM 662 O O . LYS A 1 81 ? 2.401 6.142 7.272 1.00 96.00 81 LYS A O 1
ATOM 667 N N . ARG A 1 82 ? 0.659 5.278 8.392 1.00 94.75 82 ARG A N 1
ATOM 668 C CA . ARG A 1 82 ? 0.189 4.431 7.277 1.00 94.75 82 ARG A CA 1
ATOM 669 C C . ARG A 1 82 ? -0.158 5.255 6.039 1.00 94.75 82 ARG A C 1
ATOM 671 O O . ARG A 1 82 ? 0.146 4.853 4.920 1.00 94.75 82 ARG A O 1
ATOM 678 N N . ARG A 1 83 ? -0.770 6.430 6.216 1.00 96.19 83 ARG A N 1
ATOM 679 C CA . ARG A 1 83 ? -1.065 7.348 5.108 1.00 96.19 83 ARG A CA 1
ATOM 680 C C . ARG A 1 83 ? 0.214 7.849 4.436 1.00 96.19 83 ARG A C 1
ATOM 682 O O . ARG A 1 83 ? 0.262 7.890 3.209 1.00 96.19 83 ARG A O 1
ATOM 689 N N . ALA A 1 84 ? 1.226 8.225 5.216 1.00 95.81 84 ALA A N 1
ATOM 690 C CA . ALA A 1 84 ? 2.515 8.661 4.688 1.00 95.81 84 ALA A CA 1
ATOM 691 C C . ALA A 1 84 ? 3.205 7.540 3.896 1.00 95.81 84 ALA A C 1
ATOM 693 O O . ALA A 1 84 ? 3.658 7.782 2.779 1.00 95.81 84 ALA A O 1
ATOM 694 N N . GLU A 1 85 ? 3.192 6.310 4.417 1.00 96.56 85 GLU A N 1
ATOM 695 C CA . GLU A 1 85 ? 3.720 5.124 3.728 1.00 96.56 85 GLU A CA 1
ATOM 696 C C . GLU A 1 85 ? 3.021 4.898 2.375 1.00 96.56 85 GLU A C 1
ATOM 698 O O . GLU A 1 85 ? 3.684 4.741 1.351 1.00 96.56 85 GLU A O 1
ATOM 703 N N . ILE A 1 86 ? 1.683 4.956 2.328 1.00 96.75 86 ILE A N 1
ATOM 704 C CA . ILE A 1 86 ? 0.919 4.807 1.074 1.00 96.75 86 ILE A CA 1
ATOM 705 C C . ILE A 1 86 ? 1.307 5.884 0.055 1.00 96.75 86 ILE A C 1
ATOM 707 O O . ILE A 1 86 ? 1.503 5.576 -1.122 1.00 96.75 86 ILE A O 1
ATOM 711 N N . ILE A 1 87 ? 1.427 7.141 0.492 1.00 96.94 87 ILE A N 1
ATOM 712 C CA . ILE A 1 87 ? 1.819 8.251 -0.385 1.00 96.94 87 ILE A CA 1
ATOM 713 C C . ILE A 1 87 ? 3.233 8.030 -0.926 1.00 96.94 87 ILE A C 1
ATOM 715 O O . ILE A 1 87 ? 3.464 8.249 -2.113 1.00 96.94 87 ILE A O 1
ATOM 719 N N . GLN A 1 88 ? 4.161 7.558 -0.092 1.00 97.06 88 GLN A N 1
ATOM 720 C CA . GLN A 1 88 ? 5.527 7.262 -0.510 1.00 97.06 88 GLN A CA 1
ATOM 721 C C . GLN A 1 88 ? 5.564 6.169 -1.587 1.00 97.06 88 GLN A C 1
ATOM 723 O O . GLN A 1 88 ? 6.196 6.365 -2.626 1.00 97.06 88 GLN A O 1
ATOM 728 N N . PHE A 1 89 ? 4.850 5.057 -1.387 1.00 97.25 89 PHE A N 1
ATOM 729 C CA . PHE A 1 89 ? 4.777 3.985 -2.385 1.00 97.25 89 PHE A CA 1
ATOM 730 C C . PHE A 1 89 ? 4.117 4.446 -3.688 1.00 97.25 89 PHE A C 1
ATOM 732 O O . PHE A 1 89 ? 4.603 4.126 -4.773 1.00 97.25 89 PHE A O 1
ATOM 739 N N . ALA A 1 90 ? 3.041 5.230 -3.600 1.00 97.81 90 ALA A N 1
ATOM 740 C CA . ALA A 1 90 ? 2.373 5.782 -4.774 1.00 97.81 90 ALA A CA 1
ATOM 741 C C . ALA A 1 90 ? 3.292 6.735 -5.555 1.00 97.81 90 ALA A C 1
ATOM 743 O O . ALA A 1 90 ? 3.343 6.675 -6.783 1.00 97.81 90 ALA A O 1
ATOM 744 N N . LEU A 1 91 ? 4.047 7.581 -4.851 1.00 97.44 91 LEU A N 1
ATOM 745 C CA . LEU A 1 91 ? 4.991 8.510 -5.461 1.00 97.44 91 LEU A CA 1
ATOM 746 C C . LEU A 1 91 ? 6.154 7.766 -6.127 1.00 97.44 91 LEU A C 1
ATOM 748 O O . LEU A 1 91 ? 6.515 8.100 -7.252 1.00 97.44 91 LEU A O 1
ATOM 752 N N . GLN A 1 92 ? 6.686 6.716 -5.495 1.00 97.44 92 GLN A N 1
ATOM 753 C CA . GLN A 1 92 ? 7.705 5.861 -6.107 1.00 97.44 92 GLN A CA 1
ATOM 754 C C . GLN A 1 92 ? 7.200 5.212 -7.403 1.00 97.44 92 GLN A C 1
ATOM 756 O O . 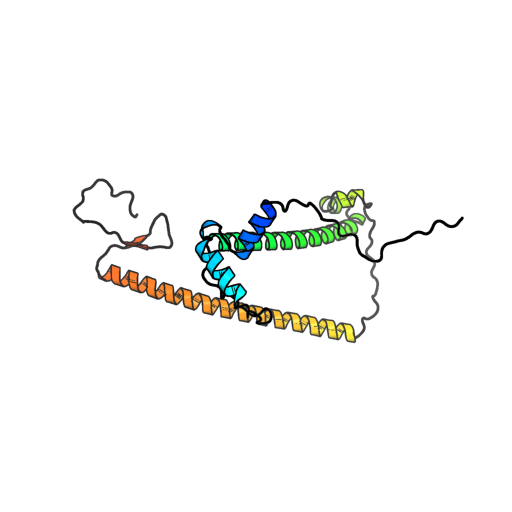GLN A 1 92 ? 7.833 5.365 -8.448 1.00 97.44 92 GLN A O 1
ATOM 761 N N . ALA A 1 93 ? 6.036 4.561 -7.363 1.00 97.75 93 ALA A N 1
ATOM 762 C CA . ALA A 1 93 ? 5.445 3.934 -8.543 1.00 97.75 93 ALA A CA 1
ATOM 763 C C . ALA A 1 93 ? 5.162 4.957 -9.659 1.00 97.75 93 ALA A C 1
ATOM 765 O O . ALA A 1 93 ? 5.373 4.679 -10.839 1.00 97.75 93 ALA A O 1
ATOM 766 N N . HIS A 1 94 ? 4.726 6.166 -9.294 1.00 96.50 94 HIS A N 1
ATOM 767 C CA . HIS A 1 94 ? 4.505 7.251 -10.243 1.00 96.50 94 HIS A CA 1
ATOM 768 C C . HIS A 1 94 ? 5.801 7.722 -10.916 1.00 96.50 94 HIS A C 1
ATOM 770 O O . HIS A 1 94 ? 5.803 7.947 -12.128 1.00 96.50 94 HIS A O 1
ATOM 776 N N . MET A 1 95 ? 6.903 7.841 -10.169 1.00 95.81 95 MET A N 1
ATOM 777 C CA . MET A 1 95 ? 8.207 8.198 -10.736 1.00 95.81 95 MET A CA 1
ATOM 778 C C . MET A 1 95 ? 8.708 7.115 -11.696 1.00 95.81 95 MET A C 1
ATOM 780 O O . MET A 1 95 ? 9.112 7.436 -12.810 1.00 95.81 95 MET A O 1
ATOM 784 N N . GLU A 1 96 ? 8.616 5.838 -11.316 1.00 96.62 96 GLU A N 1
ATOM 785 C CA . GLU A 1 96 ? 9.010 4.711 -12.176 1.00 96.62 96 GLU A CA 1
ATOM 786 C C . GLU A 1 96 ? 8.188 4.669 -13.476 1.00 96.62 96 GLU A C 1
ATOM 788 O O . GLU A 1 96 ? 8.745 4.540 -14.569 1.00 96.62 96 GLU A O 1
ATOM 793 N N . ALA A 1 97 ? 6.869 4.859 -13.381 1.00 96.75 97 ALA A N 1
ATOM 794 C CA . ALA A 1 97 ? 5.995 4.955 -14.547 1.00 96.75 97 ALA A CA 1
ATOM 795 C C . ALA A 1 97 ? 6.312 6.182 -15.420 1.00 96.75 97 ALA A C 1
ATOM 797 O O . ALA A 1 97 ? 6.282 6.085 -16.647 1.00 96.75 97 ALA A O 1
ATOM 798 N N . SER A 1 98 ? 6.656 7.319 -14.809 1.00 95.56 98 SER A N 1
ATOM 799 C CA . SER A 1 98 ? 7.056 8.530 -15.535 1.00 95.56 98 SER A CA 1
ATOM 800 C C . SER A 1 98 ? 8.373 8.330 -16.282 1.00 95.56 98 SER A C 1
ATOM 802 O O . SER A 1 98 ? 8.476 8.741 -17.433 1.00 95.56 98 SER A O 1
ATOM 804 N N . PHE A 1 99 ? 9.346 7.622 -15.699 1.00 94.62 99 PHE A N 1
ATOM 805 C CA . PHE A 1 99 ? 10.582 7.268 -16.404 1.00 94.62 99 PHE A CA 1
ATOM 806 C C . PHE A 1 99 ? 10.331 6.334 -17.590 1.00 94.62 99 PHE A C 1
ATOM 808 O O . PHE A 1 99 ? 10.919 6.520 -18.655 1.00 94.62 99 PHE A O 1
ATOM 815 N N . ALA A 1 100 ? 9.435 5.354 -17.445 1.00 95.75 100 ALA A N 1
ATOM 816 C CA . ALA A 1 100 ? 9.042 4.493 -18.558 1.00 95.75 100 ALA A CA 1
ATOM 817 C C . ALA A 1 100 ? 8.333 5.285 -19.675 1.00 95.75 100 ALA A C 1
ATOM 819 O O . ALA A 1 100 ? 8.612 5.069 -20.856 1.00 95.75 100 ALA A O 1
ATOM 820 N N . LEU A 1 101 ? 7.456 6.228 -19.314 1.00 95.06 101 LEU A N 1
ATOM 821 C CA . LEU A 1 101 ? 6.792 7.130 -20.260 1.00 95.06 101 LEU A CA 1
ATOM 822 C C . LEU A 1 101 ? 7.806 8.000 -21.017 1.00 95.06 101 LEU A C 1
ATOM 824 O O . LEU A 1 101 ? 7.746 8.096 -22.243 1.00 95.06 101 LEU A O 1
ATOM 828 N N . ASP A 1 102 ? 8.755 8.596 -20.302 1.00 93.88 102 ASP A N 1
ATOM 829 C CA . ASP A 1 102 ? 9.852 9.394 -20.854 1.00 93.88 102 ASP A CA 1
ATOM 830 C C . ASP A 1 102 ? 10.723 8.570 -21.821 1.00 93.88 102 ASP A C 1
ATOM 832 O O . ASP A 1 102 ? 11.052 9.022 -22.918 1.00 93.88 102 ASP A O 1
ATOM 836 N N . PHE A 1 103 ? 11.024 7.316 -21.475 1.00 92.50 103 PHE A N 1
ATOM 837 C CA . PHE A 1 103 ? 11.776 6.403 -22.339 1.00 92.50 103 PHE A CA 1
ATOM 838 C C . PHE A 1 103 ? 11.033 6.077 -23.645 1.00 92.50 103 PHE A C 1
ATOM 840 O O . PHE A 1 103 ? 11.601 6.169 -24.737 1.00 92.50 103 PHE A O 1
ATOM 847 N N . VAL A 1 104 ? 9.748 5.720 -23.553 1.00 93.31 104 VAL A N 1
ATOM 848 C CA . VAL A 1 104 ? 8.928 5.371 -24.725 1.00 93.31 104 VAL A CA 1
ATOM 849 C C . VAL A 1 104 ? 8.668 6.593 -25.603 1.00 93.31 104 VAL A C 1
ATOM 851 O O . VAL A 1 104 ? 8.732 6.500 -26.829 1.00 93.31 104 VAL A O 1
ATOM 854 N N . SER A 1 105 ? 8.403 7.751 -25.001 1.00 93.62 105 SER A N 1
ATOM 855 C CA . SER A 1 105 ? 8.194 8.997 -25.741 1.00 93.62 105 SER A CA 1
ATOM 856 C C . SER A 1 105 ? 9.467 9.447 -26.461 1.00 93.62 105 SER A C 1
ATOM 858 O O . SER A 1 105 ? 9.396 9.822 -27.632 1.00 93.62 105 SER A O 1
ATOM 860 N N . LEU A 1 106 ? 10.647 9.292 -25.853 1.00 93.12 106 LEU A N 1
ATOM 861 C CA . LEU A 1 106 ? 11.913 9.552 -26.534 1.00 93.12 106 LEU A CA 1
ATOM 862 C C . LEU A 1 106 ? 12.132 8.605 -27.728 1.00 93.12 106 LEU A C 1
ATOM 864 O O . LEU A 1 106 ? 12.561 9.058 -28.789 1.00 93.12 106 LEU A O 1
ATOM 868 N N . LEU A 1 107 ? 11.763 7.325 -27.621 1.00 92.44 107 LEU A N 1
ATOM 869 C CA . LEU A 1 107 ? 11.800 6.386 -28.752 1.00 92.44 107 LEU A CA 1
ATOM 870 C C . LEU A 1 107 ? 10.829 6.796 -29.875 1.00 92.44 107 LEU A C 1
ATOM 872 O O . LEU A 1 107 ? 11.193 6.787 -31.053 1.00 92.44 107 LEU A O 1
ATOM 876 N N . LEU A 1 108 ? 9.608 7.210 -29.525 1.00 92.38 108 LEU A N 1
ATOM 877 C CA . LEU A 1 108 ? 8.594 7.661 -30.487 1.00 92.38 108 LEU A CA 1
ATOM 878 C C . LEU A 1 108 ? 8.941 8.993 -31.157 1.00 92.38 108 LEU A C 1
ATOM 880 O O . LEU A 1 108 ? 8.503 9.236 -32.285 1.00 92.38 108 LEU A O 1
ATOM 884 N N . SER A 1 109 ? 9.740 9.840 -30.505 1.00 93.94 109 SER A N 1
ATOM 885 C CA . SER A 1 109 ? 10.096 11.170 -31.012 1.00 93.94 109 SER A CA 1
ATOM 886 C C . SER A 1 109 ? 10.812 11.143 -32.368 1.00 93.94 109 SER A C 1
ATOM 888 O O . SER A 1 109 ? 10.723 12.109 -33.121 1.00 93.94 109 SER A O 1
ATOM 890 N N . LYS A 1 110 ? 11.440 10.014 -32.728 1.00 90.62 110 LYS A N 1
ATOM 891 C CA . LYS A 1 110 ? 12.039 9.792 -34.051 1.00 90.62 110 LYS A CA 1
ATOM 892 C C . LYS A 1 110 ? 11.011 9.807 -35.189 1.00 90.62 110 LYS A C 1
ATOM 894 O O . LYS A 1 110 ? 11.316 10.283 -36.278 1.00 90.62 110 LYS A O 1
ATOM 899 N N . TYR A 1 111 ? 9.820 9.260 -34.949 1.00 90.25 111 TYR A N 1
ATOM 900 C CA . TYR A 1 111 ? 8.788 9.080 -35.974 1.00 90.25 111 TYR A CA 1
ATOM 901 C C . TYR A 1 111 ? 7.662 10.112 -35.845 1.00 90.25 111 TYR A C 1
ATOM 903 O O . TYR A 1 111 ? 7.191 10.627 -36.853 1.00 90.25 111 TYR A O 1
ATOM 911 N N . ASN A 1 112 ? 7.265 10.450 -34.611 1.00 90.94 112 ASN A N 1
ATOM 912 C CA . ASN A 1 112 ? 6.161 11.364 -34.306 1.00 90.94 112 ASN A CA 1
ATOM 913 C C . ASN A 1 112 ? 6.577 12.419 -33.257 1.00 90.94 112 ASN A C 1
ATOM 915 O O . ASN A 1 112 ? 6.101 12.377 -32.117 1.00 90.94 112 ASN A O 1
ATOM 919 N N . PRO A 1 113 ? 7.428 13.399 -33.620 1.00 88.44 113 PRO A N 1
ATOM 920 C CA . PRO A 1 113 ? 8.012 14.346 -32.664 1.00 88.44 113 PRO A CA 1
ATOM 921 C C . PRO A 1 113 ? 6.959 15.196 -31.939 1.00 88.44 113 PRO A C 1
ATOM 923 O O . PRO A 1 113 ? 6.999 15.317 -30.719 1.00 88.44 113 PRO A O 1
ATOM 926 N N . ARG A 1 114 ? 5.936 15.690 -32.653 1.00 88.38 114 ARG A N 1
ATOM 927 C CA . ARG A 1 114 ? 4.886 16.549 -32.069 1.00 88.38 114 ARG A CA 1
ATOM 928 C C . ARG A 1 114 ? 4.088 15.879 -30.950 1.00 88.38 114 ARG A C 1
ATOM 930 O O . ARG A 1 114 ? 3.678 16.554 -30.017 1.00 88.38 114 ARG A O 1
ATOM 937 N N . GLN A 1 115 ? 3.826 14.576 -31.059 1.00 87.94 115 GLN A N 1
ATOM 938 C CA . GLN A 1 115 ? 3.082 13.840 -30.032 1.00 87.94 115 GLN A CA 1
ATOM 939 C C . GLN A 1 115 ? 4.000 13.476 -28.865 1.00 87.94 115 GLN A C 1
ATOM 941 O O . GLN A 1 115 ? 3.647 13.713 -27.713 1.00 87.94 115 GLN A O 1
ATOM 946 N N . ALA A 1 116 ? 5.202 12.983 -29.166 1.00 88.81 116 ALA A N 1
ATOM 947 C CA . ALA A 1 116 ? 6.187 12.607 -28.159 1.00 88.81 116 ALA A CA 1
ATOM 948 C C . ALA A 1 116 ? 6.573 13.781 -27.246 1.00 88.81 116 ALA A C 1
ATOM 950 O O . ALA A 1 116 ? 6.594 13.630 -26.025 1.00 88.81 116 ALA A O 1
ATOM 951 N N . GLU A 1 117 ? 6.783 14.973 -27.811 1.00 88.81 117 GLU A N 1
ATOM 952 C CA . GLU A 1 117 ? 7.133 16.171 -27.046 1.00 88.81 117 GLU A CA 1
ATOM 953 C C . GLU A 1 117 ? 6.079 16.548 -25.997 1.00 88.81 117 GLU A C 1
ATOM 955 O O . GLU A 1 117 ? 6.431 17.115 -24.967 1.00 88.81 117 GLU A O 1
ATOM 960 N N . THR A 1 118 ? 4.795 16.249 -26.209 1.00 91.38 118 THR A N 1
ATOM 961 C CA . THR A 1 118 ? 3.750 16.585 -25.223 1.00 91.38 118 THR A CA 1
ATOM 962 C C . THR A 1 118 ? 3.800 15.702 -23.980 1.00 91.38 118 THR A C 1
ATOM 964 O O . THR A 1 118 ? 3.505 16.174 -22.886 1.00 91.38 118 THR A O 1
ATOM 967 N N . SER A 1 119 ? 4.208 14.444 -24.142 1.00 90.81 119 SER A N 1
ATOM 968 C CA . SER A 1 119 ? 4.311 13.459 -23.062 1.00 90.81 119 SER A CA 1
ATOM 969 C C . SER A 1 119 ? 5.666 13.452 -22.351 1.00 90.81 119 SER A C 1
ATOM 971 O O . SER A 1 119 ? 5.758 12.897 -21.263 1.00 90.81 119 SER A O 1
ATOM 973 N N . MET A 1 120 ? 6.704 14.043 -22.955 1.00 91.12 120 MET A N 1
ATOM 974 C CA . MET A 1 120 ? 8.056 14.093 -22.387 1.00 91.12 120 MET A CA 1
ATOM 975 C C . MET A 1 120 ? 8.181 15.135 -21.276 1.00 91.12 120 MET A C 1
ATOM 977 O O . MET A 1 120 ? 7.744 16.285 -21.426 1.00 91.12 120 MET A O 1
ATOM 981 N N . SER A 1 121 ? 8.893 14.770 -20.211 1.00 93.88 121 SER A N 1
ATOM 982 C CA . SER A 1 121 ? 9.269 15.697 -19.150 1.00 93.88 121 SER A CA 1
ATOM 983 C C . SER A 1 121 ? 10.156 16.845 -19.673 1.00 93.88 121 SER A C 1
ATOM 985 O O . SER A 1 121 ? 10.953 16.672 -20.602 1.00 93.88 121 SER A O 1
ATOM 987 N N . PRO A 1 122 ? 10.051 18.057 -19.093 1.00 92.44 122 PRO A N 1
ATOM 988 C CA . PRO A 1 122 ? 10.851 19.205 -19.525 1.00 92.44 122 PRO A CA 1
ATOM 989 C C . PRO A 1 122 ? 12.351 18.992 -19.293 1.00 92.44 122 PRO A C 1
ATOM 991 O O . PRO A 1 122 ? 13.161 19.484 -20.073 1.00 92.44 122 PRO A O 1
ATOM 994 N N . PHE A 1 123 ? 12.717 18.232 -18.256 1.00 92.56 123 PHE A N 1
ATOM 995 C CA . PHE A 1 123 ? 14.103 17.874 -17.966 1.00 92.56 123 PHE A CA 1
ATOM 996 C C . PHE A 1 123 ? 14.709 16.999 -19.070 1.00 92.56 123 PHE A C 1
ATOM 998 O O . PHE A 1 123 ? 15.832 17.235 -19.506 1.00 92.56 123 PHE A O 1
ATOM 1005 N N . LEU A 1 124 ? 13.957 16.021 -19.581 1.00 90.75 124 LEU A N 1
ATOM 1006 C CA . LEU A 1 124 ? 14.462 15.152 -20.638 1.00 90.75 124 LEU A CA 1
ATOM 1007 C C . LEU A 1 124 ? 14.702 15.911 -21.951 1.00 90.75 124 LEU A C 1
ATOM 1009 O O . LEU A 1 124 ? 15.686 15.650 -22.639 1.00 90.75 124 LEU A O 1
ATOM 1013 N N . LYS A 1 125 ? 13.845 16.891 -22.266 1.00 90.50 125 LYS A N 1
ATOM 1014 C CA . LYS A 1 125 ? 13.980 17.734 -23.468 1.00 90.50 125 LYS A CA 1
ATOM 1015 C C . LYS A 1 125 ? 15.263 18.562 -23.484 1.00 90.50 125 LYS A C 1
ATOM 1017 O O . LYS A 1 125 ? 15.782 18.844 -24.559 1.00 90.50 125 LYS A O 1
ATOM 1022 N N . THR A 1 126 ? 15.753 18.989 -22.319 1.00 91.88 126 THR A N 1
ATOM 1023 C CA . THR A 1 126 ? 17.015 19.737 -22.226 1.00 91.88 126 THR A CA 1
ATOM 1024 C C . THR A 1 126 ? 18.228 18.813 -22.203 1.00 91.88 126 THR A C 1
ATOM 1026 O O . THR A 1 126 ? 19.291 19.200 -22.680 1.00 91.88 126 THR A O 1
ATOM 1029 N N . ALA A 1 127 ? 18.077 17.599 -21.670 1.00 92.81 127 ALA A N 1
ATOM 1030 C CA . ALA A 1 127 ? 19.168 16.644 -21.520 1.00 92.81 127 ALA A CA 1
ATOM 1031 C C . ALA A 1 127 ? 19.521 15.895 -22.816 1.00 92.81 127 ALA A C 1
ATOM 1033 O O . ALA A 1 127 ? 20.697 15.616 -23.050 1.00 92.81 127 ALA A O 1
ATOM 1034 N N . ALA A 1 128 ? 18.533 15.551 -23.649 1.00 89.94 128 ALA A N 1
ATOM 1035 C CA . ALA A 1 128 ? 18.746 14.750 -24.852 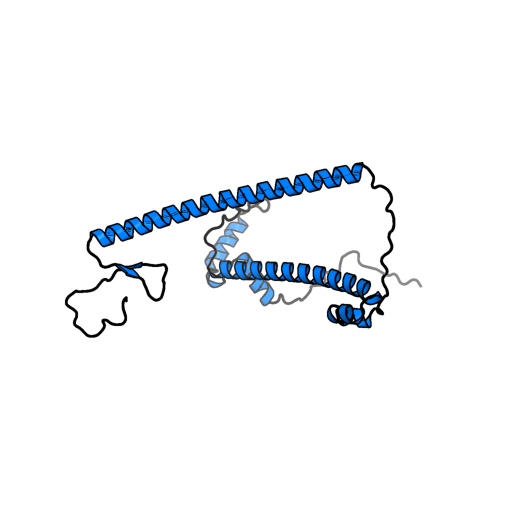1.00 89.94 128 ALA A CA 1
ATOM 1036 C C . ALA A 1 128 ? 17.952 15.279 -26.058 1.00 89.94 128 ALA A C 1
ATOM 1038 O O . ALA A 1 128 ? 16.793 15.673 -25.915 1.00 89.94 128 ALA A O 1
ATOM 1039 N N . PRO A 1 129 ? 18.538 15.246 -27.271 1.00 90.38 129 PRO A N 1
ATOM 1040 C CA . PRO A 1 129 ? 17.812 15.583 -28.483 1.00 90.38 129 PRO A CA 1
ATOM 1041 C C . PRO A 1 129 ? 16.777 14.506 -28.831 1.00 90.38 129 PRO A C 1
ATOM 1043 O O . PRO A 1 129 ? 16.914 13.321 -28.495 1.00 90.38 129 PRO A O 1
ATOM 1046 N N . LEU A 1 130 ? 15.754 14.937 -29.566 1.00 88.88 130 LEU A N 1
ATOM 1047 C CA . LEU A 1 130 ? 14.710 14.071 -30.104 1.00 88.88 130 LEU A CA 1
ATOM 1048 C C . LEU A 1 130 ? 15.313 13.033 -31.063 1.00 88.88 130 LEU A C 1
ATOM 1050 O O . LEU A 1 130 ? 16.259 13.313 -31.798 1.00 88.88 130 LEU A O 1
ATOM 1054 N N . GLY A 1 131 ? 14.747 11.830 -31.058 1.00 87.69 131 GLY A N 1
ATOM 1055 C CA . GLY A 1 131 ? 15.148 10.722 -31.922 1.00 87.69 131 GLY A CA 1
ATOM 1056 C C . GLY A 1 131 ? 16.478 10.063 -31.553 1.00 87.69 131 GLY A C 1
ATOM 1057 O O . GLY A 1 131 ? 17.059 9.370 -32.386 1.00 87.69 131 GLY A O 1
ATOM 1058 N N . SER A 1 132 ? 16.964 10.259 -30.325 1.00 90.81 132 SER A N 1
ATOM 1059 C CA . SER A 1 132 ? 18.223 9.670 -29.848 1.00 90.81 132 SER A CA 1
ATOM 1060 C C . SER A 1 132 ? 18.175 8.148 -29.648 1.00 90.81 132 SER A C 1
ATOM 1062 O O . SER A 1 132 ? 19.225 7.509 -29.664 1.00 90.81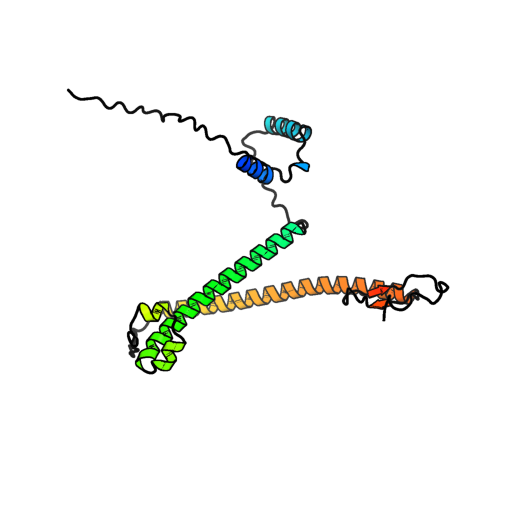 132 SER A O 1
ATOM 1064 N N . LEU A 1 133 ? 16.986 7.545 -29.521 1.00 90.75 133 LEU A N 1
ATOM 1065 C CA . LEU A 1 133 ? 16.803 6.090 -29.463 1.00 90.75 133 LEU A CA 1
ATOM 1066 C C . LEU A 1 133 ? 16.246 5.529 -30.776 1.00 90.75 133 LEU A C 1
ATOM 1068 O O . LEU A 1 133 ? 15.473 6.175 -31.486 1.00 90.75 133 LEU A O 1
ATOM 1072 N N . ASN A 1 134 ? 16.616 4.283 -31.073 1.00 89.12 134 ASN A N 1
ATOM 1073 C CA . ASN A 1 134 ? 16.100 3.517 -32.201 1.00 89.12 134 ASN A CA 1
ATOM 1074 C C . ASN A 1 134 ? 15.649 2.128 -31.736 1.00 89.12 134 ASN A C 1
ATOM 1076 O O . ASN A 1 134 ? 16.255 1.552 -30.835 1.00 89.12 134 ASN A O 1
ATOM 1080 N N . SER A 1 135 ? 14.618 1.577 -32.372 1.00 88.06 135 SER A N 1
ATOM 1081 C CA . SER A 1 135 ? 14.203 0.188 -32.176 1.00 88.06 135 SER A CA 1
ATOM 1082 C C . SER A 1 135 ? 14.722 -0.666 -33.326 1.00 88.06 135 SER A C 1
ATOM 1084 O O 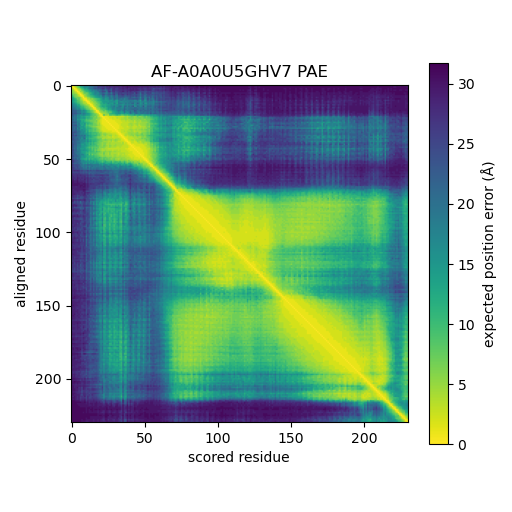. SER A 1 135 ? 14.373 -0.418 -34.481 1.00 88.06 135 SER A O 1
ATOM 1086 N N . GLU A 1 136 ? 15.520 -1.680 -33.019 1.00 89.81 136 GLU A N 1
ATOM 1087 C CA . GLU A 1 136 ? 15.995 -2.663 -33.990 1.00 89.81 136 GLU A CA 1
ATOM 1088 C C . GLU A 1 136 ? 15.578 -4.067 -33.550 1.00 89.81 136 GLU A C 1
ATOM 1090 O O . GLU A 1 136 ? 15.571 -4.388 -32.359 1.00 89.81 136 GLU A O 1
ATOM 1095 N N . VAL A 1 137 ? 15.201 -4.905 -34.517 1.00 89.88 137 VAL A N 1
ATOM 1096 C CA . VAL A 1 137 ? 14.845 -6.300 -34.256 1.00 89.88 137 VAL A CA 1
ATOM 1097 C C . VAL A 1 137 ? 16.133 -7.098 -34.121 1.00 89.88 137 VAL A C 1
ATOM 1099 O O . VAL A 1 137 ? 16.725 -7.532 -35.104 1.00 89.88 137 VAL A O 1
ATOM 1102 N N . ILE A 1 138 ? 16.560 -7.294 -32.881 1.00 91.12 138 ILE A N 1
ATOM 1103 C CA . ILE A 1 138 ? 17.693 -8.151 -32.547 1.00 91.12 138 ILE A CA 1
ATOM 1104 C C . ILE A 1 138 ? 17.135 -9.523 -32.173 1.00 91.12 138 ILE A C 1
ATOM 1106 O O . ILE A 1 138 ? 16.234 -9.612 -31.340 1.00 91.12 138 ILE A O 1
ATOM 1110 N N . ASN A 1 139 ? 17.664 -10.596 -32.767 1.00 88.75 139 ASN A N 1
ATOM 1111 C CA . ASN A 1 139 ? 17.350 -11.954 -32.331 1.00 88.75 139 ASN A CA 1
ATOM 1112 C C . ASN A 1 139 ? 18.181 -12.268 -31.074 1.00 88.75 139 ASN A C 1
ATOM 1114 O O . ASN A 1 139 ? 19.401 -12.422 -31.194 1.00 88.75 139 ASN A O 1
ATOM 1118 N N . PRO A 1 140 ? 17.582 -12.311 -29.869 1.00 85.12 140 PRO A N 1
ATOM 1119 C CA . PRO A 1 140 ? 18.348 -12.582 -28.664 1.00 85.12 140 PRO A CA 1
ATOM 1120 C C . PRO A 1 140 ? 18.887 -14.020 -28.696 1.00 85.12 140 PRO A C 1
ATOM 1122 O O . PRO A 1 140 ? 18.227 -14.913 -29.237 1.00 85.12 140 PRO A O 1
ATOM 1125 N N . PRO A 1 141 ? 20.056 -14.285 -28.086 1.00 88.12 141 PRO A N 1
ATOM 1126 C CA . PRO A 1 141 ? 20.525 -15.654 -27.929 1.00 88.12 141 PRO A CA 1
ATOM 1127 C C . PRO A 1 141 ? 19.487 -16.475 -27.141 1.00 88.12 141 PRO A C 1
ATOM 1129 O O . PRO A 1 141 ? 18.821 -15.926 -26.250 1.00 88.12 141 PRO A O 1
ATOM 1132 N N . PRO A 1 142 ? 19.329 -17.779 -27.442 1.00 86.50 142 PRO A N 1
ATOM 1133 C CA . PRO A 1 142 ? 18.417 -18.633 -26.696 1.00 86.50 142 PRO A CA 1
ATOM 1134 C C . PRO A 1 142 ? 18.813 -18.599 -25.219 1.00 86.50 142 PRO A C 1
ATOM 1136 O O . PRO A 1 142 ? 19.962 -18.860 -24.858 1.00 86.50 142 PRO A O 1
ATOM 1139 N N . ARG A 1 143 ? 17.862 -18.225 -24.358 1.00 86.81 143 ARG A N 1
ATOM 1140 C CA . ARG A 1 143 ? 18.083 -18.237 -22.909 1.00 86.81 143 ARG A CA 1
ATOM 1141 C C . ARG A 1 143 ? 18.375 -19.675 -22.470 1.00 86.81 143 ARG A C 1
ATOM 1143 O O . ARG A 1 143 ? 17.757 -20.589 -23.016 1.00 86.81 143 ARG A O 1
ATOM 1150 N N . PRO A 1 144 ? 19.255 -19.889 -21.480 1.00 92.38 144 PRO A N 1
ATOM 1151 C CA . PRO A 1 144 ? 19.525 -21.233 -20.993 1.00 92.38 144 PRO A CA 1
ATOM 1152 C C . PRO A 1 144 ? 18.243 -21.862 -20.430 1.00 92.38 144 PRO A C 1
ATOM 1154 O O . PRO A 1 144 ? 17.450 -21.192 -19.760 1.00 92.38 144 PRO A O 1
ATOM 1157 N N . ASP A 1 145 ? 18.051 -23.161 -20.670 1.00 91.38 145 ASP A N 1
ATOM 1158 C CA . ASP A 1 145 ? 16.861 -23.902 -20.224 1.00 91.38 145 ASP A CA 1
ATOM 1159 C C . ASP A 1 145 ? 16.648 -23.834 -18.706 1.00 91.38 145 ASP A C 1
ATOM 1161 O O . ASP A 1 145 ? 15.513 -23.901 -18.231 1.00 91.38 145 ASP A O 1
ATOM 1165 N N . THR A 1 146 ? 17.729 -23.676 -17.939 1.00 92.12 146 THR A N 1
ATOM 1166 C CA . THR A 1 146 ? 17.695 -23.466 -16.487 1.00 92.12 1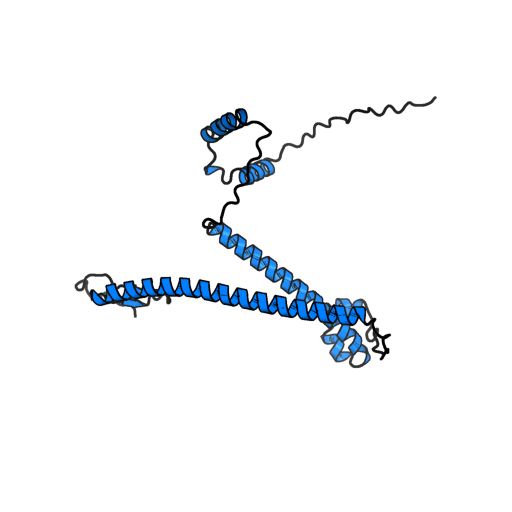46 THR A CA 1
ATOM 1167 C C . THR A 1 146 ? 16.950 -22.181 -16.131 1.00 92.12 146 THR A C 1
ATOM 1169 O O . THR A 1 146 ? 15.957 -22.242 -15.414 1.00 92.12 146 THR A O 1
ATOM 1172 N N . ALA A 1 147 ? 17.310 -21.047 -16.738 1.00 92.00 147 ALA A N 1
ATOM 1173 C CA . ALA A 1 147 ? 16.644 -19.768 -16.494 1.00 92.00 147 ALA A CA 1
ATOM 1174 C C . ALA A 1 147 ? 15.158 -19.797 -16.889 1.00 92.00 147 ALA A C 1
ATOM 1176 O O . ALA A 1 147 ? 14.319 -19.194 -16.223 1.00 92.00 147 ALA A O 1
ATOM 1177 N N . LEU A 1 148 ? 14.797 -20.519 -17.956 1.00 92.31 148 LEU A N 1
ATOM 1178 C CA . LEU A 1 148 ? 13.392 -20.681 -18.346 1.00 92.31 148 LEU A CA 1
ATOM 1179 C C . LEU A 1 148 ? 12.600 -21.511 -17.328 1.00 92.31 148 LEU A C 1
ATOM 1181 O O . LEU A 1 148 ? 11.440 -21.196 -17.051 1.00 92.31 148 LEU A O 1
ATOM 1185 N N . LYS A 1 149 ? 13.205 -22.569 -16.777 1.00 94.75 149 LYS A N 1
ATOM 1186 C CA . LYS A 1 149 ? 12.604 -23.370 -15.702 1.00 94.75 149 LYS A CA 1
ATOM 1187 C C . LYS A 1 149 ? 12.456 -22.547 -14.424 1.00 94.75 149 LYS A C 1
ATOM 1189 O O . LYS A 1 149 ? 11.390 -22.610 -13.815 1.00 94.75 149 LYS A O 1
ATOM 1194 N N . ASP A 1 150 ? 13.445 -21.724 -14.093 1.00 95.75 150 ASP A N 1
ATOM 1195 C CA . ASP A 1 150 ? 13.423 -20.856 -12.914 1.00 95.75 150 ASP A CA 1
ATOM 1196 C C . ASP A 1 150 ? 12.347 -19.768 -13.025 1.00 95.75 150 ASP A C 1
ATOM 1198 O O . ASP A 1 150 ? 11.547 -19.583 -12.114 1.00 95.75 150 ASP A O 1
ATOM 1202 N N . ILE A 1 151 ? 12.214 -19.105 -14.178 1.00 95.38 151 ILE A N 1
ATOM 1203 C CA . ILE A 1 151 ? 11.129 -18.131 -14.401 1.00 95.38 151 ILE A CA 1
ATOM 1204 C C . ILE A 1 151 ? 9.755 -18.805 -14.247 1.00 95.38 151 ILE A C 1
ATOM 1206 O O . ILE A 1 151 ? 8.828 -18.239 -13.658 1.00 95.38 151 ILE A O 1
ATOM 1210 N N . LYS A 1 152 ? 9.601 -20.034 -14.756 1.00 95.88 152 LYS A N 1
ATOM 1211 C CA . LYS A 1 152 ? 8.355 -20.803 -14.622 1.00 95.88 152 LYS A CA 1
ATOM 1212 C C . LYS A 1 152 ? 8.080 -21.211 -13.172 1.00 95.88 152 LYS A C 1
ATOM 1214 O O . LYS A 1 152 ? 6.933 -21.126 -12.737 1.00 95.88 152 LYS A O 1
ATOM 1219 N N . SER A 1 153 ? 9.092 -21.641 -12.422 1.00 96.50 153 SER A N 1
ATOM 1220 C CA . SER A 1 153 ? 8.927 -22.036 -11.020 1.00 96.50 153 SER A CA 1
ATOM 1221 C C . SER A 1 153 ? 8.614 -20.828 -10.133 1.00 96.50 153 SER A C 1
ATOM 1223 O O . SER A 1 153 ? 7.653 -20.885 -9.365 1.00 96.50 153 SER A O 1
ATOM 1225 N N . VAL A 1 154 ? 9.321 -19.707 -10.313 1.00 97.38 154 VAL A N 1
ATOM 1226 C CA . VAL A 1 154 ? 9.088 -18.450 -9.582 1.00 97.38 154 VAL A CA 1
ATOM 1227 C C . VAL A 1 154 ? 7.702 -17.891 -9.886 1.00 97.38 154 VAL A C 1
ATOM 1229 O O . VAL A 1 154 ? 6.944 -17.597 -8.965 1.00 97.38 154 VAL A O 1
ATOM 1232 N N . SER A 1 155 ? 7.313 -17.811 -11.163 1.00 96.56 155 SER A N 1
ATOM 1233 C CA . SER A 1 155 ? 5.978 -17.319 -11.536 1.00 96.56 155 SER A CA 1
ATOM 1234 C C . SER A 1 155 ? 4.853 -18.201 -10.988 1.00 96.56 155 SER A C 1
ATOM 1236 O O . SER A 1 155 ? 3.818 -17.685 -10.560 1.00 96.56 155 SER A O 1
ATOM 1238 N N . ARG A 1 156 ? 5.050 -19.525 -10.939 1.00 97.25 156 ARG A N 1
ATOM 1239 C CA . ARG A 1 156 ? 4.113 -20.441 -10.278 1.00 97.25 156 ARG A CA 1
ATOM 1240 C C . ARG A 1 156 ? 4.066 -20.205 -8.767 1.00 97.25 156 ARG A C 1
ATOM 1242 O O . ARG A 1 156 ? 2.968 -20.139 -8.218 1.00 97.25 156 ARG A O 1
ATOM 1249 N N . GLY A 1 157 ? 5.219 -20.061 -8.115 1.00 97.62 157 GLY A N 1
ATOM 1250 C CA . GLY A 1 157 ? 5.322 -19.790 -6.679 1.00 97.62 157 GLY A CA 1
ATOM 1251 C C . GLY A 1 157 ? 4.612 -18.496 -6.282 1.00 97.62 157 GLY A C 1
ATOM 1252 O O . GLY A 1 157 ? 3.770 -18.512 -5.390 1.00 97.62 157 GLY A O 1
ATOM 1253 N N . TRP A 1 158 ? 4.851 -17.409 -7.019 1.00 97.62 158 TRP A N 1
ATOM 1254 C CA . TRP A 1 158 ? 4.179 -16.123 -6.806 1.00 97.62 158 TRP A CA 1
ATOM 1255 C C . TRP A 1 158 ? 2.660 -16.223 -6.950 1.00 97.62 158 TRP A C 1
ATOM 1257 O O . TRP A 1 158 ? 1.922 -15.690 -6.126 1.00 97.62 158 TRP A O 1
ATOM 1267 N N . ARG A 1 159 ? 2.164 -16.949 -7.961 1.00 97.44 159 ARG A N 1
ATOM 1268 C CA . ARG A 1 159 ? 0.718 -17.176 -8.120 1.00 97.44 159 ARG A CA 1
ATOM 1269 C C . ARG A 1 159 ? 0.127 -17.942 -6.938 1.00 97.44 159 ARG A C 1
ATOM 1271 O O . ARG A 1 159 ? -0.915 -17.544 -6.430 1.00 97.44 159 ARG A O 1
ATOM 1278 N N . LEU A 1 160 ? 0.790 -19.008 -6.485 1.00 97.81 160 LEU A N 1
ATOM 1279 C CA . LEU A 1 160 ? 0.338 -19.795 -5.333 1.00 97.81 160 LEU A CA 1
ATOM 1280 C C . LEU A 1 160 ? 0.329 -18.969 -4.043 1.00 97.81 160 LEU A C 1
ATOM 1282 O O . LEU A 1 160 ? -0.652 -19.010 -3.304 1.00 97.81 160 LEU A O 1
ATOM 1286 N N . GLN A 1 161 ? 1.376 -18.180 -3.799 1.00 97.56 161 GLN A N 1
ATOM 1287 C CA . GLN A 1 161 ? 1.444 -17.282 -2.648 1.00 97.56 161 GLN A CA 1
ATOM 1288 C C . GLN A 1 161 ? 0.324 -16.235 -2.684 1.00 97.56 161 GLN A C 1
ATOM 1290 O O . GLN A 1 161 ? -0.316 -15.991 -1.662 1.00 97.56 161 GLN A O 1
ATOM 1295 N N . ASN A 1 162 ? 0.036 -15.666 -3.857 1.00 97.62 162 ASN A N 1
ATOM 1296 C CA . ASN A 1 162 ? -1.055 -14.709 -4.026 1.00 97.62 162 ASN A CA 1
ATOM 1297 C C . ASN A 1 162 ? -2.423 -15.340 -3.755 1.00 97.62 162 ASN A C 1
ATOM 1299 O O . ASN A 1 162 ? -3.234 -14.737 -3.056 1.00 97.62 162 ASN A O 1
ATOM 1303 N N . PHE A 1 163 ? -2.675 -16.558 -4.246 1.00 97.62 163 PHE A N 1
ATOM 1304 C CA . PHE A 1 163 ? -3.917 -17.272 -3.940 1.00 97.62 163 PHE A CA 1
ATOM 1305 C C . PHE A 1 163 ? -4.046 -17.593 -2.454 1.00 97.62 163 PHE A C 1
ATOM 1307 O O . PHE A 1 163 ? -5.113 -17.380 -1.886 1.00 97.62 163 PHE A O 1
ATOM 1314 N N . ASN A 1 164 ? -2.965 -18.036 -1.810 1.00 97.88 164 ASN A N 1
ATOM 1315 C CA . ASN A 1 164 ? -2.972 -18.304 -0.376 1.00 97.88 164 ASN A CA 1
ATOM 1316 C C . ASN A 1 164 ? -3.231 -17.022 0.437 1.00 97.88 164 ASN A C 1
ATOM 1318 O O . ASN A 1 164 ? -4.063 -17.013 1.337 1.00 97.88 164 ASN A O 1
ATOM 1322 N N . SER A 1 165 ? -2.589 -15.908 0.069 1.00 98.00 165 SER A N 1
ATOM 1323 C CA . SER A 1 165 ? -2.822 -14.605 0.705 1.00 98.00 165 SER A CA 1
ATOM 1324 C C . SER A 1 165 ? -4.249 -14.093 0.490 1.00 98.00 165 SER A C 1
ATOM 1326 O O . SER A 1 165 ? -4.835 -13.510 1.397 1.00 98.00 165 SER A O 1
ATOM 1328 N N . ALA A 1 166 ? -4.829 -14.298 -0.694 1.00 97.69 166 ALA A N 1
ATOM 1329 C CA . ALA A 1 166 ? -6.218 -13.936 -0.955 1.00 97.69 166 ALA A CA 1
ATOM 1330 C C . ALA A 1 166 ? -7.183 -14.796 -0.127 1.00 97.69 166 ALA A C 1
ATOM 1332 O O . ALA A 1 166 ? -8.096 -14.256 0.492 1.00 97.69 166 ALA A O 1
ATOM 1333 N N . ALA A 1 167 ? -6.950 -16.110 -0.063 1.00 98.00 167 ALA A N 1
ATOM 1334 C CA . ALA A 1 167 ? -7.756 -17.028 0.733 1.00 98.00 167 ALA A CA 1
ATOM 1335 C C . ALA A 1 167 ? -7.711 -16.672 2.225 1.00 98.00 167 ALA A C 1
ATOM 1337 O O . ALA A 1 167 ? -8.762 -16.542 2.846 1.00 98.00 167 ALA A O 1
ATOM 1338 N N . SER A 1 168 ? -6.524 -16.427 2.789 1.00 97.69 168 SER A N 1
ATOM 1339 C CA . SER A 1 168 ? -6.398 -16.042 4.199 1.00 97.69 168 SER A CA 1
ATOM 1340 C C . SER A 1 168 ? -7.065 -14.699 4.500 1.00 97.69 168 SER A C 1
ATOM 1342 O O . SER A 1 168 ? -7.755 -14.575 5.505 1.00 97.69 168 SER A O 1
ATOM 1344 N N . LYS A 1 169 ? -6.948 -13.707 3.607 1.00 97.56 169 LYS A N 1
ATOM 1345 C CA . LYS A 1 169 ? -7.652 -12.422 3.751 1.00 97.56 169 LYS A CA 1
ATOM 1346 C C . LYS A 1 169 ? -9.170 -12.583 3.727 1.00 97.56 169 LYS A C 1
ATOM 1348 O O . LYS A 1 169 ? -9.841 -11.936 4.523 1.00 97.56 169 LYS A O 1
ATOM 1353 N N . LEU A 1 170 ? -9.706 -13.427 2.844 1.00 97.69 170 LEU A N 1
ATOM 1354 C CA . LEU A 1 170 ? -11.145 -13.695 2.776 1.00 97.69 170 LEU A CA 1
ATOM 1355 C C . LEU A 1 170 ? -11.647 -14.423 4.025 1.00 97.69 170 LEU A C 1
ATOM 1357 O O . LEU A 1 170 ? -12.690 -14.052 4.549 1.00 97.69 170 LEU A O 1
ATOM 1361 N N . LEU A 1 171 ? -10.893 -15.400 4.533 1.00 97.81 171 LEU A N 1
ATOM 1362 C CA . LEU A 1 171 ? -11.237 -16.098 5.775 1.00 97.81 171 LEU A CA 1
ATOM 1363 C C . LEU A 1 171 ? -11.198 -15.156 6.982 1.00 97.81 171 LEU A C 1
ATOM 1365 O O . LEU A 1 171 ? -12.134 -15.146 7.774 1.00 97.81 171 LEU A O 1
ATOM 1369 N N . ASN A 1 172 ? -10.172 -14.309 7.083 1.00 97.31 172 ASN A N 1
ATOM 1370 C CA . ASN A 1 172 ? -10.069 -13.319 8.155 1.00 97.31 172 ASN A CA 1
ATOM 1371 C C . ASN A 1 172 ? -11.189 -12.272 8.076 1.00 97.31 172 ASN A C 1
ATOM 1373 O O . ASN A 1 172 ? -11.728 -11.866 9.101 1.00 97.31 172 ASN A O 1
ATOM 1377 N N . ALA A 1 173 ? -11.551 -11.834 6.867 1.00 97.25 173 ALA A N 1
ATOM 1378 C CA . ALA A 1 173 ? -12.678 -10.930 6.666 1.00 97.25 173 ALA A CA 1
ATOM 1379 C C . ALA A 1 173 ? -14.010 -11.597 7.037 1.00 97.25 173 ALA A C 1
ATOM 1381 O O . ALA A 1 173 ? -14.829 -10.956 7.682 1.00 97.25 173 ALA A O 1
ATOM 1382 N N . GLY A 1 174 ? -14.199 -12.872 6.681 1.00 97.56 174 GLY A N 1
ATOM 1383 C CA . GLY A 1 174 ? -15.361 -13.662 7.091 1.00 97.56 174 GLY A CA 1
ATOM 1384 C C . GLY A 1 174 ? -15.477 -13.753 8.610 1.00 97.56 174 GLY A C 1
ATOM 1385 O O . GLY A 1 174 ? -16.479 -13.324 9.162 1.00 97.56 174 GLY A O 1
ATOM 1386 N N . ALA A 1 175 ? -14.406 -14.177 9.288 1.00 97.12 175 ALA A N 1
ATOM 1387 C CA . ALA A 1 175 ? -14.375 -14.268 10.748 1.00 97.12 175 ALA A CA 1
ATOM 1388 C C . ALA A 1 175 ? -14.656 -12.918 11.432 1.00 97.12 175 ALA A C 1
ATOM 1390 O O . ALA A 1 175 ? -15.371 -12.863 12.426 1.00 97.12 175 ALA A O 1
ATOM 1391 N N . ARG A 1 176 ? -14.134 -11.809 10.888 1.00 96.06 176 ARG A N 1
ATOM 1392 C CA . ARG A 1 176 ? -14.452 -10.466 11.389 1.00 96.06 176 ARG A CA 1
ATOM 1393 C C . ARG A 1 176 ? -15.930 -10.119 11.185 1.00 96.06 176 ARG A C 1
ATOM 1395 O O . ARG A 1 176 ? -16.557 -9.608 12.107 1.00 96.06 176 ARG A O 1
ATOM 1402 N N . LEU A 1 177 ? -16.484 -10.376 10.002 1.00 97.19 177 LEU A N 1
ATOM 1403 C CA . LEU A 1 177 ? -17.896 -10.104 9.728 1.00 97.19 177 LEU A CA 1
ATOM 1404 C C . LEU A 1 177 ? -18.813 -10.939 10.622 1.00 97.19 177 LEU A C 1
ATOM 1406 O O . LEU A 1 177 ? -19.824 -10.418 11.069 1.00 97.19 177 LEU A O 1
ATOM 1410 N N . ASP A 1 178 ? -18.443 -12.177 10.949 1.00 96.88 178 ASP A N 1
ATOM 1411 C CA . ASP A 1 178 ? -19.203 -13.005 11.890 1.00 96.88 178 ASP A CA 1
ATOM 1412 C C . ASP A 1 178 ? -19.284 -12.339 13.276 1.00 96.88 178 ASP A C 1
ATOM 1414 O O . ASP A 1 178 ? -20.370 -12.239 13.844 1.00 96.88 178 ASP A O 1
ATOM 1418 N N . THR A 1 179 ? -18.175 -11.778 13.780 1.00 97.00 179 THR A N 1
ATOM 1419 C CA . THR A 1 179 ? -18.187 -11.029 15.054 1.00 97.00 179 THR A CA 1
ATOM 1420 C C . THR A 1 179 ? -19.027 -9.750 14.996 1.00 97.00 179 THR A C 1
ATOM 1422 O O . THR A 1 179 ? -19.700 -9.412 15.968 1.00 97.00 179 THR A O 1
ATOM 1425 N N . GLU A 1 180 ? -19.024 -9.046 13.859 1.00 95.56 180 GLU A N 1
ATOM 1426 C CA . GLU A 1 180 ? -19.856 -7.852 13.655 1.00 95.56 180 GLU A CA 1
ATOM 1427 C C . GLU A 1 180 ? -21.345 -8.236 13.570 1.00 95.56 180 GLU A C 1
ATOM 1429 O O . GLU A 1 180 ? -22.188 -7.573 14.168 1.00 95.56 180 GLU A O 1
ATOM 1434 N N . VAL A 1 181 ? -21.668 -9.353 12.913 1.00 97.31 181 VAL A N 1
ATOM 1435 C CA . VAL A 1 181 ? -23.025 -9.908 12.830 1.00 97.31 181 VAL A CA 1
ATOM 1436 C C . VAL A 1 181 ? -23.542 -10.330 14.203 1.00 97.31 181 VAL A C 1
ATOM 1438 O O . VAL A 1 181 ? -24.709 -10.093 14.502 1.00 97.31 181 VAL A O 1
ATOM 1441 N N . ASP A 1 182 ? -22.714 -10.943 15.048 1.00 96.75 182 ASP A N 1
ATOM 1442 C CA . ASP A 1 182 ? -23.125 -11.312 16.406 1.00 96.75 182 ASP A CA 1
ATOM 1443 C C . ASP A 1 182 ? -23.408 -10.072 17.270 1.00 96.75 182 ASP A C 1
ATOM 1445 O O . ASP A 1 182 ? -24.451 -10.014 17.923 1.00 96.75 182 ASP A O 1
ATOM 1449 N N . ALA A 1 183 ? -22.580 -9.027 17.175 1.00 95.19 183 ALA A N 1
ATOM 1450 C CA . ALA A 1 183 ? -22.852 -7.743 17.824 1.00 95.19 183 ALA A CA 1
ATOM 1451 C C . ALA A 1 183 ? -24.130 -7.064 17.284 1.00 95.19 183 ALA A C 1
ATOM 1453 O O . ALA A 1 183 ? -24.909 -6.488 18.048 1.00 95.19 183 ALA A O 1
ATOM 1454 N N . GLU A 1 184 ? -24.390 -7.148 15.975 1.00 93.50 184 GLU A N 1
ATOM 1455 C CA . GLU A 1 184 ? -25.630 -6.642 15.379 1.00 93.50 184 GLU A CA 1
ATOM 1456 C C . GLU A 1 184 ? -26.860 -7.427 15.844 1.00 93.50 184 GLU A C 1
ATOM 1458 O O . GLU A 1 184 ? -27.896 -6.817 16.107 1.00 93.50 184 GLU A O 1
ATOM 1463 N N . LYS A 1 185 ? -26.774 -8.757 15.980 1.00 96.62 185 LYS A N 1
ATOM 1464 C CA . LYS A 1 185 ? -27.872 -9.568 16.534 1.00 96.62 185 LYS A CA 1
ATOM 1465 C C . LYS A 1 185 ? -28.219 -9.108 17.944 1.00 96.62 185 LYS A C 1
ATOM 1467 O O . LYS A 1 185 ? -29.381 -8.807 18.201 1.00 96.62 185 LYS A O 1
ATOM 1472 N N . GLU A 1 186 ? -27.219 -8.969 18.815 1.00 96.38 186 GLU A N 1
ATOM 1473 C CA . GLU A 1 186 ? -27.425 -8.467 20.177 1.00 96.38 186 GLU A CA 1
ATOM 1474 C C . GLU A 1 186 ? -28.053 -7.064 20.177 1.00 96.38 186 GLU A C 1
ATOM 1476 O O . GLU A 1 186 ? -28.974 -6.791 20.951 1.00 96.38 186 GLU A O 1
ATOM 1481 N N . TYR A 1 187 ? -27.607 -6.179 19.279 1.00 93.88 187 TYR A N 1
ATOM 1482 C CA . TYR A 1 187 ? -28.194 -4.849 19.110 1.00 93.88 187 TYR A CA 1
ATOM 1483 C C . TYR A 1 187 ? -29.672 -4.915 18.692 1.00 93.88 187 TYR A C 1
ATOM 1485 O O . TYR A 1 187 ? -30.523 -4.250 19.292 1.00 93.88 187 TYR A O 1
ATOM 1493 N N . TRP A 1 188 ? -30.012 -5.727 17.688 1.00 93.38 188 TRP A N 1
ATOM 1494 C CA . TRP A 1 188 ? -31.387 -5.862 17.205 1.00 93.38 188 TRP A CA 1
ATOM 1495 C C . TRP A 1 188 ? -32.308 -6.540 18.222 1.00 93.38 188 TRP A C 1
ATOM 1497 O O . TRP A 1 188 ? -33.461 -6.118 18.351 1.00 93.38 188 TRP A O 1
ATOM 1507 N N . ASP A 1 189 ? -31.807 -7.501 18.997 1.00 95.75 189 ASP A N 1
ATOM 1508 C CA . ASP A 1 189 ? -32.541 -8.129 20.099 1.00 95.75 189 ASP A CA 1
ATOM 1509 C C . ASP A 1 189 ? -32.904 -7.100 21.181 1.00 95.75 189 ASP A C 1
ATOM 1511 O O . ASP A 1 189 ? -34.040 -7.061 21.665 1.00 95.75 189 ASP A O 1
ATOM 1515 N N . GLN A 1 190 ? -31.986 -6.183 21.508 1.00 92.75 190 GLN A N 1
ATOM 1516 C CA . GLN A 1 190 ? -32.266 -5.076 22.429 1.00 92.75 190 GLN A CA 1
ATOM 1517 C C . GLN A 1 190 ? -33.316 -4.107 21.866 1.00 92.75 190 GLN A C 1
ATOM 1519 O O . GLN A 1 190 ? -34.236 -3.698 22.582 1.00 92.75 190 GLN A O 1
ATOM 1524 N N . VAL A 1 191 ? -33.222 -3.754 20.579 1.00 91.88 191 VAL A N 1
ATOM 1525 C CA . VAL A 1 191 ? -34.207 -2.885 19.910 1.00 91.88 191 VAL A CA 1
ATOM 1526 C C . VAL A 1 191 ? -35.596 -3.536 19.896 1.00 91.88 191 VAL A C 1
ATOM 1528 O O . VAL A 1 191 ? -36.595 -2.855 20.152 1.00 91.88 191 VAL A O 1
ATOM 1531 N N . LEU A 1 192 ? -35.675 -4.848 19.653 1.00 93.19 192 LEU A N 1
ATOM 1532 C CA . LEU A 1 192 ? -36.918 -5.618 19.731 1.00 93.19 192 LEU A CA 1
ATOM 1533 C C . LEU A 1 192 ? -37.499 -5.592 21.147 1.00 93.19 192 LEU A C 1
ATOM 1535 O O . LEU A 1 192 ? -38.664 -5.227 21.306 1.00 93.19 192 LEU A O 1
ATOM 1539 N N . ALA A 1 193 ? -36.687 -5.849 22.176 1.00 94.12 193 ALA A N 1
ATOM 1540 C CA . ALA A 1 193 ? -37.129 -5.820 23.571 1.00 94.12 193 ALA A CA 1
ATOM 1541 C C . ALA A 1 193 ? -37.683 -4.444 24.001 1.00 94.12 193 ALA A C 1
ATOM 1543 O O . ALA A 1 193 ? -38.611 -4.356 24.807 1.00 94.12 193 ALA A O 1
ATOM 1544 N N . ILE A 1 194 ? -37.132 -3.347 23.472 1.00 91.62 194 ILE A N 1
ATOM 1545 C CA . ILE A 1 194 ? -37.631 -1.983 23.716 1.00 91.62 194 ILE A CA 1
ATOM 1546 C C . ILE A 1 194 ? -38.966 -1.748 22.998 1.00 91.62 194 ILE A C 1
ATOM 1548 O O . ILE A 1 194 ? -39.891 -1.167 23.574 1.00 91.62 194 ILE A O 1
ATOM 1552 N N . LYS A 1 195 ? -39.088 -2.220 21.755 1.00 89.12 195 LYS A N 1
ATOM 1553 C CA . LYS A 1 195 ? -40.314 -2.099 20.961 1.00 89.12 195 LYS A CA 1
ATOM 1554 C C . LYS A 1 195 ? -41.465 -2.917 21.554 1.00 89.12 195 LYS A C 1
ATOM 1556 O O . LYS A 1 195 ? -42.588 -2.423 21.593 1.00 89.12 195 LYS A O 1
ATOM 1561 N N . GLU A 1 196 ? -41.195 -4.120 22.060 1.00 93.19 196 GLU A N 1
ATOM 1562 C CA . GLU A 1 196 ? -42.181 -4.970 22.750 1.00 93.19 196 GLU A CA 1
ATOM 1563 C C . GLU A 1 196 ? -42.710 -4.329 24.038 1.00 93.19 196 GLU A C 1
ATOM 1565 O O . GLU A 1 196 ? -43.888 -4.459 24.361 1.00 93.19 196 GLU A O 1
ATOM 1570 N N . LYS A 1 197 ? -41.872 -3.550 24.732 1.00 91.06 197 LYS A N 1
ATOM 1571 C CA . LYS A 1 197 ? -42.279 -2.726 25.882 1.00 91.06 197 LYS A CA 1
ATOM 1572 C C . LYS A 1 197 ? -43.111 -1.491 25.489 1.00 91.06 197 LYS A C 1
ATOM 1574 O O . LYS A 1 197 ? -43.518 -0.741 26.372 1.00 91.06 197 LYS A O 1
ATOM 1579 N N . GLY A 1 198 ? -43.364 -1.266 24.196 1.00 87.38 198 GLY A N 1
ATOM 1580 C CA . GLY A 1 198 ? -44.240 -0.208 23.683 1.00 87.38 198 GLY A CA 1
ATOM 1581 C C . GLY A 1 198 ? -43.575 1.153 23.453 1.00 87.38 198 GLY A C 1
ATOM 1582 O O . GLY A 1 198 ? -44.276 2.136 23.214 1.00 87.38 198 GLY A O 1
ATOM 1583 N N . TRP A 1 199 ? -42.243 1.247 23.507 1.00 87.50 199 TRP A N 1
ATOM 1584 C CA . TRP A 1 199 ? -41.529 2.511 23.288 1.00 87.50 199 TRP A CA 1
ATOM 1585 C C . TRP A 1 199 ? -41.376 2.831 21.797 1.00 87.50 199 TRP A C 1
ATOM 1587 O O . TRP A 1 199 ? -41.136 1.949 20.970 1.00 87.50 199 TRP A O 1
ATOM 1597 N N . LYS A 1 200 ? -41.467 4.118 21.439 1.00 85.56 200 LYS A N 1
ATOM 1598 C CA . LYS A 1 200 ? -41.283 4.574 20.056 1.00 85.56 200 LYS A CA 1
ATOM 1599 C C . LYS A 1 200 ? -39.794 4.696 19.722 1.00 85.56 200 LYS A C 1
ATOM 1601 O O . LYS A 1 200 ? -39.064 5.431 20.386 1.00 85.56 200 LYS A O 1
ATOM 1606 N N . VAL A 1 201 ? -39.371 4.008 18.663 1.00 86.31 201 VAL A N 1
ATOM 1607 C CA . VAL A 1 201 ? -37.998 4.027 18.135 1.00 86.31 201 VAL A CA 1
ATOM 1608 C C . VAL A 1 201 ? -37.961 4.841 16.839 1.00 86.31 201 VAL A C 1
ATOM 1610 O O . VAL A 1 201 ? -38.821 4.665 15.975 1.00 86.31 201 VAL A O 1
ATOM 1613 N N . CYS A 1 202 ? -36.973 5.722 16.695 1.00 83.88 202 CYS A N 1
ATOM 1614 C CA . CYS A 1 202 ? -36.802 6.614 15.547 1.00 83.88 202 CYS A CA 1
ATOM 1615 C C . CYS A 1 202 ? -35.318 6.696 15.132 1.00 83.88 202 CYS A C 1
ATOM 1617 O O . CYS A 1 202 ? -34.427 6.390 15.921 1.00 83.88 202 CYS A O 1
ATOM 1619 N N . ARG A 1 203 ? -35.031 7.126 13.896 1.00 84.31 203 ARG A N 1
ATOM 1620 C CA . ARG A 1 203 ? -33.649 7.334 13.421 1.00 84.31 203 ARG A CA 1
ATOM 1621 C C . ARG A 1 203 ? -33.103 8.686 13.873 1.00 84.31 203 ARG A C 1
ATOM 1623 O O . ARG A 1 203 ? -33.809 9.690 13.781 1.00 84.31 203 ARG A O 1
ATOM 1630 N N . LEU A 1 204 ? -31.845 8.724 14.313 1.00 81.25 204 LEU A N 1
ATOM 1631 C CA . LEU A 1 204 ? -31.218 9.963 14.765 1.00 81.25 204 LEU A CA 1
ATOM 1632 C C . LEU A 1 204 ? -30.707 10.788 13.562 1.00 81.25 204 LEU A C 1
ATOM 1634 O O . LEU A 1 204 ? -30.057 10.248 12.672 1.00 81.25 204 LEU A O 1
ATOM 1638 N N . PRO A 1 205 ? -30.942 12.113 13.512 1.00 79.06 205 PRO A N 1
ATOM 1639 C CA . PRO A 1 205 ? -30.506 12.938 12.381 1.00 79.06 205 PRO A CA 1
ATOM 1640 C C . PRO A 1 205 ? -28.990 13.198 12.344 1.00 79.06 205 PRO A C 1
ATOM 1642 O O . PRO A 1 205 ? -28.455 13.517 11.287 1.00 79.06 205 PRO A O 1
ATOM 1645 N N . ARG A 1 206 ? -28.296 13.093 13.486 1.00 78.06 206 ARG A N 1
ATOM 1646 C CA . ARG A 1 206 ? -26.835 13.273 13.587 1.00 78.06 206 ARG A CA 1
ATOM 1647 C C . ARG A 1 206 ? -26.044 11.991 13.344 1.00 78.06 206 ARG A C 1
ATOM 1649 O O . ARG A 1 206 ? -24.886 12.079 12.954 1.00 78.06 206 ARG A O 1
ATOM 1656 N N . ASP A 1 207 ? -26.675 10.846 13.568 1.00 80.31 207 ASP A N 1
ATOM 1657 C CA . ASP A 1 207 ? -26.086 9.532 13.361 1.00 80.31 207 ASP A CA 1
ATOM 1658 C C . ASP A 1 207 ? -27.119 8.631 12.681 1.00 80.31 207 ASP A C 1
ATOM 1660 O O . ASP A 1 207 ? -28.027 8.101 13.318 1.00 80.31 207 ASP A O 1
ATOM 1664 N N . GLY A 1 208 ? -27.004 8.506 11.358 1.00 74.44 208 GLY A N 1
ATOM 1665 C CA . GLY A 1 208 ? -27.948 7.727 10.560 1.00 74.44 208 GLY A CA 1
ATOM 1666 C C . GLY A 1 208 ? -27.836 6.216 10.768 1.00 74.44 208 GLY A C 1
ATOM 1667 O O . GLY A 1 208 ? -28.725 5.493 10.316 1.00 74.44 208 GLY A O 1
ATOM 1668 N N . GLN A 1 209 ? -26.765 5.742 11.413 1.00 78.25 209 GLN A N 1
ATOM 1669 C CA . GLN A 1 209 ? -26.544 4.320 11.680 1.00 78.25 209 GLN A CA 1
ATOM 1670 C C . GLN A 1 209 ? -27.172 3.883 13.009 1.00 78.25 209 GLN A C 1
ATOM 1672 O O . GLN A 1 209 ? -27.582 2.731 13.130 1.00 78.25 209 GLN A O 1
ATOM 1677 N N . ALA A 1 210 ? -27.328 4.796 13.971 1.00 83.31 210 ALA A N 1
ATOM 1678 C CA . ALA A 1 210 ? -27.920 4.502 15.271 1.00 83.31 210 ALA A CA 1
ATOM 1679 C C . ALA A 1 210 ? -29.437 4.785 15.332 1.00 83.31 210 ALA A C 1
ATOM 1681 O O . ALA A 1 210 ? -29.956 5.765 14.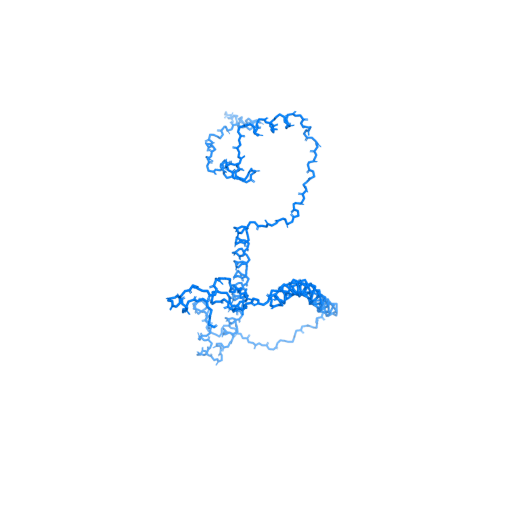784 1.00 83.31 210 ALA A O 1
ATOM 1682 N N . LEU A 1 211 ? -30.164 3.938 16.068 1.00 85.94 211 LEU A N 1
ATOM 1683 C CA . LEU A 1 211 ? -31.561 4.163 16.446 1.00 85.94 211 LEU A CA 1
ATOM 1684 C C . LEU A 1 211 ? -31.657 4.823 17.826 1.00 85.94 211 LEU A C 1
ATOM 1686 O O . LEU A 1 211 ? -30.968 4.435 18.766 1.00 85.94 211 LEU A O 1
ATOM 1690 N N . GLY A 1 212 ? -32.548 5.805 17.948 1.00 86.06 212 GLY A N 1
ATOM 1691 C CA . GLY A 1 212 ? -32.883 6.474 19.200 1.00 86.06 212 GLY A CA 1
ATOM 1692 C C . GLY A 1 212 ? -34.260 6.063 19.715 1.00 86.06 212 GLY A C 1
ATOM 1693 O O . GLY A 1 212 ? -35.183 5.805 18.940 1.00 86.06 212 GLY A O 1
ATOM 1694 N N . VAL A 1 213 ? -34.419 6.040 21.037 1.00 86.06 213 VAL A N 1
ATOM 1695 C CA . VAL A 1 213 ? -35.714 5.830 21.699 1.00 86.06 213 VAL A CA 1
ATOM 1696 C C . VAL A 1 213 ? -36.269 7.181 22.124 1.00 86.06 213 VAL A C 1
ATOM 1698 O O . VAL A 1 213 ? -35.568 7.971 22.755 1.00 86.06 213 VAL A O 1
ATOM 1701 N N . GLN A 1 214 ? -37.532 7.455 21.801 1.00 80.38 214 GLN A N 1
ATOM 1702 C CA . GLN A 1 214 ? -38.209 8.640 22.311 1.00 80.38 214 GLN A CA 1
ATOM 1703 C C . GLN A 1 214 ? -38.613 8.386 23.768 1.00 80.38 214 GLN A C 1
ATOM 1705 O O . GLN A 1 214 ? -39.591 7.692 24.039 1.00 80.38 214 GLN A O 1
ATOM 1710 N N . TYR A 1 215 ? -37.850 8.949 24.703 1.00 73.75 215 TYR A N 1
ATOM 1711 C CA . TYR A 1 215 ? -38.186 8.978 26.123 1.00 73.75 215 TYR A CA 1
ATOM 1712 C C . TYR A 1 215 ? -38.715 10.374 26.491 1.00 73.75 215 TYR A C 1
ATOM 1714 O O . TYR A 1 215 ? -38.143 11.387 26.094 1.00 73.75 215 TYR A O 1
ATOM 1722 N N . GLY A 1 216 ? -39.846 10.446 27.195 1.00 68.06 216 GLY A N 1
ATOM 1723 C CA . GLY A 1 216 ? -40.495 11.714 27.548 1.00 68.06 216 GLY A CA 1
ATOM 1724 C C . GLY A 1 216 ? -41.983 11.550 27.856 1.00 68.06 216 GLY A C 1
ATOM 1725 O O . GLY A 1 216 ? -42.625 10.619 27.375 1.00 68.06 216 GLY A O 1
ATOM 1726 N N . PHE A 1 217 ? -42.519 12.433 28.697 1.00 50.41 217 PHE A N 1
ATOM 1727 C CA . PHE A 1 217 ? -43.887 12.363 29.215 1.00 50.41 217 PHE A CA 1
ATOM 1728 C C . PHE A 1 217 ? -44.917 12.736 28.132 1.00 50.41 217 PHE A C 1
ATOM 1730 O O . PHE A 1 217 ? -44.752 13.745 27.448 1.00 50.41 217 PHE A O 1
ATOM 1737 N N . LEU A 1 218 ? -45.989 11.946 27.992 1.00 56.16 218 LEU A N 1
ATOM 1738 C CA . LEU A 1 218 ? -47.056 12.141 26.991 1.00 56.16 218 LEU A CA 1
ATOM 1739 C C . LEU A 1 218 ? -47.896 13.424 27.203 1.00 56.16 218 LEU A C 1
ATOM 1741 O O . LEU A 1 218 ? -48.664 13.791 26.321 1.00 56.16 218 LEU A O 1
ATOM 1745 N N . GLU A 1 219 ? -47.732 14.117 28.334 1.00 46.72 219 GLU A N 1
ATOM 1746 C CA . GLU A 1 219 ? -48.520 15.297 28.743 1.00 46.72 219 GLU A CA 1
ATOM 1747 C C . GLU A 1 219 ? -47.734 16.631 28.735 1.00 46.72 219 GLU A C 1
ATOM 1749 O O . GLU A 1 219 ? -48.250 17.659 29.163 1.00 46.72 219 GLU A O 1
ATOM 1754 N N . GLY A 1 220 ? -46.493 16.662 28.231 1.00 44.59 220 GLY A N 1
ATOM 1755 C CA . GLY A 1 220 ? -45.725 17.907 28.068 1.00 44.59 220 GLY A CA 1
ATOM 1756 C C . GLY A 1 220 ? -46.060 18.636 26.760 1.00 44.59 220 GLY A C 1
ATOM 1757 O O . GLY A 1 220 ? -45.619 18.234 25.688 1.00 44.59 220 GLY A O 1
ATOM 1758 N N . GLU A 1 221 ? -46.840 19.704 26.862 1.00 39.28 221 GLU A N 1
ATOM 1759 C CA . GLU A 1 221 ? -47.475 20.480 25.791 1.00 39.28 221 GLU A CA 1
ATOM 1760 C C . GLU A 1 221 ? -46.604 20.909 24.576 1.00 39.28 221 GLU A C 1
ATOM 1762 O O . GLU A 1 221 ? -45.552 21.538 24.684 1.00 39.28 221 GLU A O 1
ATOM 1767 N N . ALA A 1 222 ? -47.141 20.624 23.385 1.00 46.59 222 ALA A N 1
ATOM 1768 C CA . ALA A 1 222 ? -47.385 21.502 22.225 1.00 46.59 222 ALA A CA 1
ATOM 1769 C C . ALA A 1 222 ? -46.338 22.484 21.626 1.00 46.59 222 ALA A C 1
ATOM 1771 O O . ALA A 1 222 ? -46.633 22.990 20.546 1.00 46.59 222 ALA A O 1
ATOM 1772 N N . TYR A 1 223 ? -45.138 22.745 22.170 1.00 40.56 223 TYR A N 1
ATOM 1773 C CA . TYR A 1 223 ? -44.271 23.819 21.610 1.00 40.56 223 TYR A CA 1
ATOM 1774 C C . TYR A 1 223 ? -42.812 23.479 21.243 1.00 40.56 223 TYR A C 1
ATOM 1776 O O . TYR A 1 223 ? -42.124 24.335 20.691 1.00 40.56 223 TYR A O 1
ATOM 1784 N N . TYR A 1 224 ? -42.343 22.234 21.401 1.00 41.34 224 TYR A N 1
ATOM 1785 C CA . TYR A 1 224 ? -40.965 21.845 21.014 1.00 41.34 224 TYR A CA 1
ATOM 1786 C C . TYR A 1 224 ? -40.869 20.626 20.073 1.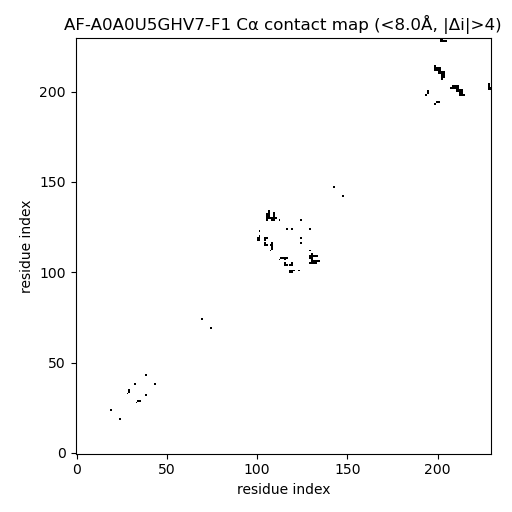00 41.34 224 TYR A C 1
ATOM 1788 O O . TYR A 1 224 ? -39.816 20.003 19.947 1.00 41.34 224 TYR A O 1
ATOM 1796 N N . LEU A 1 225 ? -41.950 20.271 19.373 1.00 40.62 225 LEU A N 1
ATOM 1797 C CA . LEU A 1 225 ? -42.050 19.025 18.592 1.00 40.62 225 LEU A CA 1
ATOM 1798 C C . LEU A 1 225 ? -41.494 19.066 17.153 1.00 40.62 225 LEU A C 1
ATOM 1800 O O . LEU A 1 225 ? -41.860 18.220 16.342 1.00 40.62 225 LEU A O 1
ATOM 1804 N N . LEU A 1 226 ? -40.587 19.984 16.804 1.00 42.69 226 LEU A N 1
ATOM 1805 C CA . LEU A 1 226 ? -40.002 20.011 15.447 1.00 42.69 226 LEU A CA 1
ATOM 1806 C C . LEU A 1 226 ? -38.536 19.578 15.343 1.00 42.69 226 LEU A C 1
ATOM 1808 O O . LEU A 1 226 ? -38.020 19.501 14.229 1.00 42.69 226 LEU A O 1
ATOM 1812 N N . SER A 1 227 ? -37.888 19.214 16.451 1.00 48.12 227 SER A N 1
ATOM 1813 C CA . SER A 1 227 ? -36.428 19.011 16.448 1.00 48.12 227 SER A CA 1
ATOM 1814 C C . SER A 1 227 ? -35.958 17.628 16.912 1.00 48.12 227 SER A C 1
ATOM 1816 O O . SER A 1 227 ? -34.756 17.422 17.041 1.00 48.12 227 SER A O 1
ATOM 1818 N N . GLY A 1 228 ? -36.870 16.692 17.197 1.00 48.88 228 GLY A N 1
ATOM 1819 C CA . GLY A 1 228 ? -36.522 15.426 17.858 1.00 48.88 228 GLY A CA 1
ATOM 1820 C C . GLY A 1 228 ? -36.281 14.240 16.929 1.00 48.88 228 GLY A C 1
ATOM 1821 O O . GLY A 1 228 ? -35.265 13.571 17.046 1.00 48.88 228 GLY A O 1
ATOM 1822 N N . CYS A 1 229 ? -37.206 13.958 16.017 1.00 47.97 229 CYS A N 1
ATOM 1823 C CA . CYS A 1 229 ? -37.138 12.843 15.072 1.00 47.97 229 CYS A CA 1
ATOM 1824 C C . CYS A 1 229 ? -38.238 13.059 14.036 1.00 47.97 229 CYS A C 1
ATOM 1826 O O . CYS A 1 229 ? -39.394 13.255 14.417 1.00 47.97 229 CYS A O 1
ATOM 1828 N N . ARG A 1 230 ? -37.879 13.053 12.754 1.00 43.25 230 ARG A N 1
ATOM 1829 C CA . ARG A 1 230 ? -38.827 13.066 11.641 1.00 43.25 230 ARG A CA 1
ATOM 1830 C C . ARG A 1 230 ? -38.849 11.683 11.007 1.00 43.25 230 ARG A C 1
ATOM 1832 O O . ARG A 1 230 ? -37.754 11.087 10.915 1.00 43.25 230 ARG A O 1
#

Mean predicted aligned error: 15.73 Å

Solvent-accessible surface area (backbone atoms only — not comparable to full-atom values): 14322 Å² total; per-residue (Å²): 135,84,83,80,83,81,76,74,94,60,82,79,82,72,80,72,87,61,76,77,50,64,70,57,53,52,51,49,48,38,71,75,67,45,61,74,89,76,66,45,72,68,62,51,53,54,48,54,55,51,55,70,72,49,64,99,78,69,79,78,80,79,74,77,77,70,91,62,85,68,49,76,66,57,52,50,53,51,51,53,50,55,51,50,53,52,51,51,54,51,51,51,54,48,50,55,51,48,52,52,46,35,54,53,24,40,43,40,21,57,81,43,42,81,64,19,60,73,67,37,53,73,67,55,64,75,74,45,70,80,36,76,44,82,90,75,96,73,85,75,77,84,73,56,70,63,60,56,51,46,54,52,51,50,55,50,49,55,52,51,51,50,51,52,54,50,51,52,51,52,52,53,49,47,58,51,48,52,55,53,50,53,53,46,49,56,51,50,51,52,52,48,58,44,45,75,74,68,50,54,72,42,58,33,92,91,41,84,88,46,77,39,71,69,80,78,71,96,82,71,74,97,79,73,89,86,79,80,69,128

InterPro domains:
  IPR019313 Mediator complex, subunit Med17 [PF10156] (3-224)
  IPR019313 Mediator complex, subunit Med17 [PTHR13114] (20-219)

Radius of gyration: 35.26 Å; Cα contacts (8 Å, |Δi|>4): 79; chains: 1; bounding box: 118×48×82 Å

pLDDT: mean 81.88, std 17.34, range [37.28, 98.0]

Nearest PDB structures (foldseek):
  8ceo-assembly1_d  TM=6.271E-01  e=7.807E-09  Saccharomyces cerevisiae
  7ui9-assembly1_q  TM=6.176E-01  e=1.252E-07  Saccharomyces cerevisiae S288C
  5u0s-assembly1_Q  TM=5.961E-01  e=4.114E-07  Schizosaccharomyces pombe

Sequence (230 aa):
MADSFNLPLRPVIQNRDRPDSLSRDIAQINAQWGSFRELSEASLREKIEADKNKDPWEEEDEVEKEAADLDTSERMEQLYKRRAEIIQFALQAHMEASFALDFVSLLLSKYNPRQAETSMSPFLKTAAPLGSLNSEVINPPPRPDTALKDIKSVSRGWRLQNFNSAASKLLNAGARLDTEVDAEKEYWDQVLAIKEKGWKVCRLPRDGQALGVQYGFLEGEAYYLLSGCR